Protein AF-A0A6V2VCB8-F1 (afdb_monomer_lite)

pLDDT: mean 70.63, std 21.21, range [26.09, 97.12]

Organism: Emiliania huxleyi (NCBI:txid2903)

Secondary structure (DSSP, 8-state):
--------S---S-----HHHHHHHHHHHHHTT---EEE---SSSHHHHHHHHHHHHT-SEEEE-TT--HHHHHHHHHGGGGS-GGG--EEEPPTTSSS-EEEEPPP---PPP------------S-PPPHHHHHHHHHHHHHHHHTSTTTT---TTB-SSSEE-TT-GGGTPPPEEEEEEE---SSHHHHHHHHHHHHHHHHHH-TTS-SEEEEE-GGGTT-HHHIIIIIHHHHHHHHHHTT-TTT---B--PPPGGGGGS-TTS------EEEEE-TT--PPPHHHHHHH-TT-S--HHHHHHHHHHH-HHHHHHHHHHHHHS---------

Sequence (334 aa):
MELTLATAGLLPAPLRASPVGRLATERWLAAESDASLSWCGEPRGGRQQYAFWRWLSEGSGTLALPAADQRALSDLLEMQELLPPSERGFAPLPDDAPVRGLRRTAASEEPPPAATAAAATAAASAIALPPEKLARSRTAAWVRRTLSPLGLRFCPYTASAEVSGSGLESFGVRPAPIAYAHSEAGSVASLLVDFWAAACGMAEGGEESVSSIVLSAPSWDDRWGEWHRTVFPLLEASVLAAGLGRTLGAVLRSPPAVVAQAPRSYPRLIEAGIVCFHPQYETPSDAWLARHRFGHMHSPSKLRRYLREHDAALAASTARAASRGGRGRWSSQE

Radius of gyration: 23.24 Å; chains: 1; bounding box: 66×73×55 Å

Structure (mmCIF, N/CA/C/O backbone):
data_AF-A0A6V2VCB8-F1
#
_entry.id   AF-A0A6V2VCB8-F1
#
loop_
_atom_site.group_PDB
_atom_site.id
_atom_site.type_symbol
_atom_site.label_atom_id
_atom_site.label_alt_id
_atom_site.label_comp_id
_atom_site.label_asym_id
_atom_site.label_entity_id
_atom_site.label_seq_id
_atom_site.pdbx_PDB_ins_code
_atom_site.Cartn_x
_atom_site.Cartn_y
_atom_site.Cartn_z
_atom_site.occupancy
_atom_site.B_iso_or_equiv
_atom_site.auth_seq_id
_atom_site.auth_comp_id
_atom_site.auth_asym_id
_atom_site.auth_atom_id
_atom_site.pdbx_PDB_model_num
ATOM 1 N N . MET A 1 1 ? 36.460 -40.572 -29.746 1.00 37.66 1 MET A N 1
ATOM 2 C CA . MET A 1 1 ? 36.437 -39.929 -28.418 1.00 37.66 1 MET A CA 1
ATOM 3 C C . MET A 1 1 ? 35.693 -38.616 -28.600 1.00 37.66 1 MET A C 1
ATOM 5 O O . MET A 1 1 ? 36.305 -37.602 -28.897 1.00 37.66 1 MET A O 1
ATOM 9 N N . GLU A 1 2 ? 34.363 -38.694 -28.607 1.00 30.81 2 GLU A N 1
ATOM 10 C CA . GLU A 1 2 ? 33.475 -37.543 -28.788 1.00 30.81 2 GLU A CA 1
ATOM 11 C C . GLU A 1 2 ? 33.231 -36.885 -27.428 1.00 30.81 2 GLU A C 1
ATOM 13 O O . GLU A 1 2 ? 32.895 -37.563 -26.458 1.00 30.81 2 GLU A O 1
ATOM 18 N N . LEU A 1 3 ? 33.445 -35.572 -27.354 1.00 30.84 3 LEU A N 1
ATOM 19 C CA . LEU A 1 3 ? 33.138 -34.746 -26.190 1.00 30.84 3 LEU A CA 1
ATOM 20 C C . LEU A 1 3 ? 31.786 -34.073 -26.432 1.00 30.84 3 LEU A C 1
ATOM 22 O O . LEU A 1 3 ? 31.694 -33.034 -27.081 1.00 30.84 3 LEU A O 1
ATOM 26 N N . THR A 1 4 ? 30.733 -34.695 -25.914 1.00 32.47 4 THR A N 1
ATOM 27 C CA . THR A 1 4 ? 29.383 -34.132 -25.865 1.00 32.47 4 THR A CA 1
ATOM 28 C C . THR A 1 4 ? 29.332 -33.074 -24.761 1.00 32.47 4 THR A C 1
ATOM 30 O O . THR A 1 4 ? 29.348 -33.396 -23.573 1.00 32.47 4 THR A O 1
ATOM 33 N N . LEU A 1 5 ? 29.291 -31.796 -25.143 1.00 33.97 5 LEU A N 1
ATOM 34 C CA . LEU A 1 5 ? 29.067 -30.664 -24.240 1.00 33.97 5 LEU A CA 1
ATOM 35 C C . LEU A 1 5 ? 27.580 -30.601 -23.858 1.00 33.97 5 LEU A C 1
ATOM 37 O O . LEU A 1 5 ? 26.769 -29.967 -24.527 1.00 33.97 5 LEU A O 1
ATOM 41 N N . ALA A 1 6 ? 27.222 -31.283 -22.772 1.00 36.66 6 ALA A N 1
ATOM 42 C CA . ALA A 1 6 ? 25.960 -31.082 -22.068 1.00 36.66 6 ALA A CA 1
ATOM 43 C C . ALA A 1 6 ? 26.125 -29.942 -21.046 1.00 36.66 6 ALA A C 1
ATOM 45 O O . ALA A 1 6 ? 26.414 -30.172 -19.874 1.00 36.66 6 ALA A O 1
ATOM 46 N N . THR A 1 7 ? 25.958 -28.697 -21.489 1.00 39.94 7 THR A N 1
ATOM 47 C CA . THR A 1 7 ? 25.879 -27.504 -20.626 1.00 39.94 7 THR A CA 1
ATOM 48 C C . THR A 1 7 ? 24.424 -27.078 -20.447 1.00 39.94 7 THR A C 1
ATOM 50 O O . THR A 1 7 ? 23.993 -26.023 -20.897 1.00 39.94 7 THR A O 1
ATOM 53 N N . ALA A 1 8 ? 23.648 -27.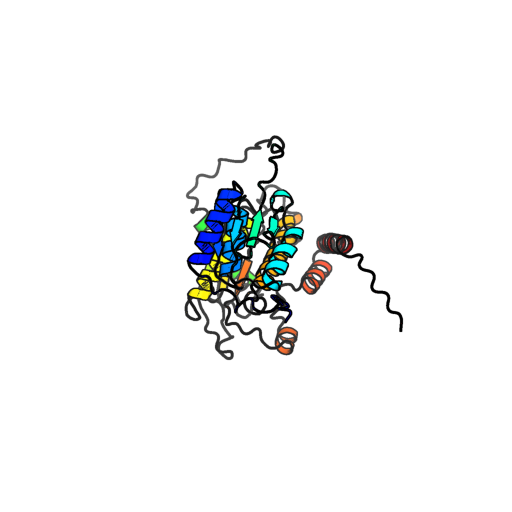914 -19.764 1.00 41.03 8 ALA A N 1
ATOM 54 C CA . ALA A 1 8 ? 22.339 -27.549 -19.238 1.00 41.03 8 ALA A CA 1
ATOM 55 C C . ALA A 1 8 ? 22.223 -28.147 -17.833 1.00 41.03 8 ALA A C 1
ATOM 57 O O . ALA A 1 8 ? 22.016 -29.348 -17.694 1.00 41.03 8 ALA A O 1
ATOM 58 N N . GLY A 1 9 ? 22.421 -27.339 -16.785 1.00 41.00 9 GLY A N 1
ATOM 59 C CA . GLY A 1 9 ? 22.171 -27.828 -15.421 1.00 41.00 9 GLY A CA 1
ATOM 60 C C . GLY A 1 9 ? 22.902 -27.171 -14.254 1.00 41.00 9 GLY A C 1
ATOM 61 O O . GLY A 1 9 ? 22.721 -27.629 -13.133 1.00 41.00 9 GLY A O 1
ATOM 62 N N . LEU A 1 10 ? 23.705 -26.123 -14.452 1.00 38.88 10 LEU A N 1
ATOM 63 C CA . LEU A 1 10 ? 24.388 -25.442 -13.343 1.00 38.88 10 LEU A CA 1
ATOM 64 C C . LEU A 1 10 ? 24.261 -23.924 -13.469 1.00 38.88 10 LEU A C 1
ATOM 66 O O . LEU A 1 10 ? 25.247 -23.220 -13.666 1.00 38.88 10 LEU A O 1
ATOM 70 N N . LEU A 1 11 ? 23.039 -23.405 -13.334 1.00 39.94 11 LEU A N 1
ATOM 71 C CA . LEU A 1 11 ? 22.913 -22.058 -12.788 1.00 39.94 11 LEU A CA 1
ATOM 72 C C . LEU A 1 11 ? 23.061 -22.192 -11.266 1.00 39.94 11 LEU A C 1
ATOM 74 O O . LEU A 1 11 ? 22.303 -22.950 -10.653 1.00 39.94 11 LEU A O 1
ATOM 78 N N . PRO A 1 12 ? 24.070 -21.547 -10.656 1.00 42.28 12 PRO A N 1
ATOM 79 C CA . PRO A 1 12 ? 24.277 -21.619 -9.221 1.00 42.28 12 PRO A CA 1
ATOM 80 C C . PRO A 1 12 ? 23.071 -21.003 -8.507 1.00 42.28 12 PRO A C 1
ATOM 82 O O . PRO A 1 12 ? 22.313 -20.232 -9.097 1.00 42.28 12 PRO A O 1
ATOM 85 N N . ALA A 1 13 ? 22.903 -21.377 -7.236 1.00 46.78 13 ALA A N 1
ATOM 86 C CA . ALA A 1 13 ? 21.942 -20.816 -6.287 1.00 46.78 13 ALA A CA 1
ATOM 87 C C . ALA A 1 13 ? 21.642 -19.327 -6.553 1.00 46.78 13 ALA A C 1
ATOM 89 O O . ALA A 1 13 ? 22.576 -18.607 -6.921 1.00 46.78 13 ALA A O 1
ATOM 90 N N . PRO A 1 14 ? 20.388 -18.860 -6.344 1.00 46.75 14 PRO A N 1
ATOM 91 C CA . PRO A 1 14 ? 19.961 -17.509 -6.701 1.00 46.75 14 PRO A CA 1
ATOM 92 C C . PRO A 1 14 ? 21.036 -16.525 -6.276 1.00 46.75 14 PRO A C 1
ATOM 94 O O . PRO A 1 14 ? 21.393 -16.487 -5.095 1.00 46.75 14 PRO A O 1
ATOM 97 N N . LEU A 1 15 ? 21.609 -15.835 -7.269 1.00 48.59 15 LEU A N 1
ATOM 98 C CA . LEU A 1 15 ? 22.663 -14.848 -7.096 1.00 48.59 15 LEU A CA 1
ATOM 99 C C . LEU A 1 15 ? 22.219 -13.923 -5.967 1.00 48.59 15 LEU A C 1
ATOM 101 O O . LEU A 1 15 ? 21.395 -13.033 -6.173 1.00 48.59 15 LEU A O 1
ATOM 105 N N . ARG A 1 16 ? 22.726 -14.159 -4.747 1.00 48.97 16 ARG A N 1
ATOM 106 C CA . ARG A 1 16 ? 22.584 -13.200 -3.651 1.00 48.97 16 ARG A CA 1
ATOM 107 C C . ARG A 1 16 ? 23.028 -11.879 -4.238 1.00 48.97 16 ARG A C 1
ATOM 109 O O . ARG A 1 16 ? 24.103 -11.874 -4.833 1.00 48.97 16 ARG A O 1
ATOM 116 N N . ALA A 1 17 ? 22.193 -10.845 -4.112 1.00 55.88 17 ALA A N 1
ATOM 117 C CA . ALA A 1 17 ? 22.380 -9.527 -4.708 1.00 55.88 17 ALA A CA 1
ATOM 118 C C . ALA A 1 17 ? 23.831 -9.063 -4.533 1.00 55.88 17 ALA A C 1
ATOM 120 O O . ALA A 1 17 ? 24.207 -8.484 -3.515 1.00 55.88 17 ALA A O 1
ATOM 121 N N . SER A 1 18 ? 24.678 -9.416 -5.493 1.00 63.69 18 SER A N 1
ATOM 122 C CA . SER A 1 18 ? 26.098 -9.158 -5.405 1.00 63.69 18 SER A CA 1
ATOM 123 C C . SER A 1 18 ? 26.300 -7.753 -5.955 1.00 63.69 18 SER A C 1
ATOM 125 O O . SER A 1 18 ? 25.571 -7.340 -6.864 1.00 63.69 18 SER A O 1
ATOM 127 N N . PRO A 1 19 ? 27.296 -7.004 -5.463 1.00 69.50 19 PRO A N 1
ATOM 128 C CA . PRO A 1 19 ? 27.678 -5.728 -6.068 1.00 69.50 19 PRO A CA 1
ATOM 129 C C . PRO A 1 19 ? 27.890 -5.835 -7.590 1.00 69.50 19 PRO A C 1
ATOM 131 O O . PRO A 1 19 ? 27.641 -4.885 -8.329 1.00 69.50 19 PRO A O 1
ATOM 134 N N . VAL A 1 20 ? 28.275 -7.026 -8.063 1.00 77.06 20 VAL A N 1
ATOM 135 C CA . VAL A 1 20 ? 28.441 -7.362 -9.482 1.00 77.06 20 VAL A CA 1
ATOM 136 C C . VAL A 1 20 ? 27.114 -7.310 -10.242 1.00 77.06 20 VAL A C 1
ATOM 138 O O . VAL A 1 20 ? 27.079 -6.769 -11.343 1.00 77.06 20 VAL A O 1
ATOM 141 N N . GLY A 1 21 ? 26.018 -7.808 -9.661 1.00 81.06 21 GLY A N 1
ATOM 142 C CA . GLY A 1 21 ? 24.699 -7.788 -10.300 1.00 81.06 21 GLY A CA 1
ATOM 143 C C . GLY A 1 21 ? 24.191 -6.369 -10.558 1.00 81.06 21 GLY A C 1
ATOM 144 O O . GLY A 1 21 ? 23.678 -6.085 -11.639 1.00 81.06 21 GLY A O 1
ATOM 145 N N . ARG A 1 22 ? 24.398 -5.449 -9.606 1.00 87.75 22 ARG A N 1
ATOM 146 C CA . ARG A 1 22 ? 24.003 -4.043 -9.774 1.00 87.75 22 ARG A CA 1
ATOM 147 C C . ARG A 1 22 ? 24.794 -3.356 -10.880 1.00 87.75 22 ARG A C 1
ATOM 149 O O . ARG A 1 22 ? 24.189 -2.807 -11.792 1.00 87.75 22 ARG A O 1
ATOM 156 N N . LEU A 1 23 ? 26.123 -3.460 -10.846 1.00 89.12 23 LEU A N 1
ATOM 157 C CA . LEU A 1 23 ? 26.979 -2.865 -11.874 1.00 89.12 23 LEU A CA 1
ATOM 158 C C . LEU A 1 23 ? 26.693 -3.446 -13.269 1.00 89.12 23 LEU A C 1
ATOM 160 O O . LEU A 1 23 ? 26.692 -2.715 -14.256 1.00 89.12 23 LEU A O 1
ATOM 164 N N . ALA A 1 24 ? 26.445 -4.756 -13.362 1.00 88.75 24 ALA A N 1
ATOM 165 C CA . ALA A 1 24 ? 26.056 -5.396 -14.615 1.00 88.75 24 ALA A CA 1
ATOM 166 C C . ALA A 1 24 ? 24.718 -4.848 -15.136 1.00 88.75 24 ALA A C 1
ATOM 168 O O . ALA A 1 24 ? 24.611 -4.548 -16.320 1.00 88.75 24 ALA A O 1
ATOM 169 N N . THR A 1 25 ? 23.736 -4.659 -14.251 1.00 88.25 25 THR A N 1
ATOM 170 C CA . THR A 1 25 ? 22.423 -4.088 -14.599 1.00 88.25 25 THR A CA 1
ATOM 171 C C . THR A 1 25 ? 22.542 -2.637 -15.059 1.00 88.25 25 THR A C 1
ATOM 173 O O . THR A 1 25 ? 21.961 -2.272 -16.071 1.00 88.25 25 THR A O 1
ATOM 176 N N . GLU A 1 26 ? 23.334 -1.816 -14.366 1.00 90.88 26 GLU A N 1
ATOM 177 C CA . GLU A 1 26 ? 23.584 -0.418 -14.749 1.00 90.88 26 GLU A CA 1
ATOM 178 C C . GLU A 1 26 ? 24.242 -0.324 -16.134 1.00 90.88 26 GLU A C 1
ATOM 180 O O . GLU A 1 26 ? 23.834 0.483 -16.965 1.00 90.88 26 GLU A O 1
ATOM 185 N N . ARG A 1 27 ? 25.220 -1.193 -16.423 1.00 91.00 27 ARG A N 1
ATOM 186 C CA . ARG A 1 27 ? 25.856 -1.275 -17.750 1.00 91.00 27 ARG A CA 1
ATOM 187 C C . ARG A 1 27 ? 24.893 -1.747 -18.835 1.00 91.00 27 ARG A C 1
ATOM 189 O O . ARG A 1 27 ? 24.930 -1.216 -19.939 1.00 91.00 27 ARG A O 1
ATOM 196 N N . TRP A 1 28 ? 24.059 -2.734 -18.518 1.00 91.62 28 TRP A N 1
ATOM 197 C CA . TRP A 1 28 ? 23.028 -3.239 -19.420 1.00 91.62 28 TRP A CA 1
ATOM 198 C C . TRP A 1 28 ? 22.008 -2.137 -19.760 1.00 91.62 28 TRP A C 1
ATOM 200 O O . TRP A 1 28 ? 21.753 -1.888 -20.933 1.00 91.62 28 TRP A O 1
ATOM 210 N N . LEU A 1 29 ? 21.530 -1.377 -18.767 1.00 89.50 29 LEU A N 1
ATOM 211 C CA . LEU A 1 29 ? 20.616 -0.244 -18.982 1.00 89.50 29 LEU A CA 1
ATOM 212 C C . LEU A 1 29 ? 21.245 0.909 -19.769 1.00 89.50 29 LEU A C 1
ATOM 214 O O . LEU A 1 29 ? 20.583 1.498 -20.623 1.00 89.50 29 LEU A O 1
ATOM 218 N N . ALA A 1 30 ? 22.522 1.210 -19.520 1.00 89.06 30 ALA A N 1
ATOM 219 C CA . ALA A 1 30 ? 23.244 2.243 -20.259 1.00 89.06 30 ALA A CA 1
ATOM 220 C C . ALA A 1 30 ? 23.336 1.928 -21.763 1.00 89.06 30 ALA A C 1
ATOM 222 O O . ALA A 1 30 ? 23.302 2.846 -22.579 1.00 89.06 30 ALA A O 1
ATOM 223 N N . ALA A 1 31 ? 23.419 0.646 -22.138 1.00 88.88 31 ALA A N 1
ATOM 224 C CA . ALA A 1 31 ? 23.384 0.221 -23.538 1.00 88.88 31 ALA A CA 1
ATOM 225 C C . ALA A 1 31 ? 21.989 0.391 -24.171 1.00 88.88 31 ALA A C 1
ATOM 227 O O . ALA A 1 31 ? 21.877 0.700 -25.354 1.00 88.88 31 ALA A O 1
ATOM 228 N N . GLU A 1 32 ? 20.935 0.253 -23.369 1.00 84.31 32 GLU A N 1
ATOM 229 C CA . GLU A 1 32 ? 19.530 0.346 -23.778 1.00 84.31 32 GLU A CA 1
ATOM 230 C C . GLU A 1 32 ? 18.981 1.788 -23.820 1.00 84.31 32 GLU A C 1
ATOM 232 O O . GLU A 1 32 ? 17.804 1.991 -24.109 1.00 84.31 32 GLU A O 1
ATOM 237 N N . SER A 1 33 ? 19.812 2.802 -23.541 1.00 78.81 33 SER A N 1
ATOM 238 C CA . SER A 1 33 ? 19.402 4.218 -23.442 1.00 78.81 33 SER A CA 1
ATOM 239 C C . SER A 1 33 ? 18.316 4.496 -22.388 1.00 78.81 33 SER A C 1
ATOM 241 O O . SER A 1 33 ? 17.538 5.439 -22.524 1.00 78.81 33 SER A O 1
ATOM 243 N N . ASP A 1 34 ? 18.268 3.696 -21.322 1.00 75.12 34 ASP A N 1
ATOM 244 C CA . ASP A 1 34 ? 17.324 3.863 -20.213 1.00 75.12 34 ASP A CA 1
ATOM 245 C C . ASP A 1 34 ? 18.020 4.532 -19.021 1.00 75.12 34 ASP A C 1
ATOM 247 O O . ASP A 1 34 ? 19.093 4.105 -18.589 1.00 75.12 34 ASP A O 1
ATOM 251 N N . ALA A 1 35 ? 17.446 5.628 -18.524 1.00 71.00 35 ALA A N 1
ATOM 252 C CA . ALA A 1 35 ? 18.170 6.588 -17.689 1.00 71.00 35 ALA A CA 1
ATOM 253 C C . ALA A 1 35 ? 17.974 6.400 -16.175 1.00 71.00 35 ALA A C 1
ATOM 255 O O . ALA A 1 35 ? 18.773 6.929 -15.400 1.00 71.00 35 ALA A O 1
ATOM 256 N N . SER A 1 36 ? 16.947 5.669 -15.725 1.00 91.31 36 SER A N 1
ATOM 257 C CA . SER A 1 36 ? 16.646 5.517 -14.293 1.00 91.31 36 SER A CA 1
ATOM 258 C C . SER A 1 36 ? 16.559 4.053 -13.856 1.00 91.31 36 SER A C 1
ATOM 260 O O . SER A 1 36 ? 15.804 3.247 -14.400 1.00 91.31 36 SER A O 1
ATOM 262 N N . LEU A 1 37 ? 17.331 3.722 -12.816 1.00 93.94 37 LEU A N 1
ATOM 263 C CA . LEU A 1 37 ? 17.329 2.423 -12.147 1.00 93.94 37 LEU A CA 1
ATOM 264 C C . LEU A 1 37 ? 16.944 2.590 -10.674 1.00 93.94 37 LEU A C 1
ATOM 266 O O . LEU A 1 37 ? 17.690 3.178 -9.890 1.00 93.94 37 LEU A O 1
ATOM 270 N N . SER A 1 38 ? 15.830 1.977 -10.290 1.00 95.12 38 SER A N 1
ATOM 271 C CA . SER A 1 38 ? 15.444 1.738 -8.900 1.00 95.12 38 SER A CA 1
ATOM 272 C C . SER A 1 38 ? 15.783 0.300 -8.519 1.00 95.12 38 SER A C 1
ATOM 274 O O . SER A 1 38 ? 15.558 -0.628 -9.290 1.00 95.12 38 SER A O 1
ATOM 276 N N . TRP A 1 39 ? 16.341 0.088 -7.327 1.00 94.62 39 TRP A N 1
ATOM 277 C CA . TRP A 1 39 ? 16.818 -1.226 -6.888 1.00 94.62 39 TRP A CA 1
ATOM 278 C C . TRP A 1 39 ? 16.161 -1.641 -5.574 1.00 94.62 39 TRP A C 1
ATOM 280 O O . TRP A 1 39 ? 16.246 -0.911 -4.586 1.00 94.62 39 TRP A O 1
ATOM 290 N N . CYS A 1 40 ? 15.577 -2.839 -5.525 1.00 95.19 40 CYS A N 1
ATOM 291 C CA . CYS A 1 40 ? 15.048 -3.421 -4.296 1.00 95.19 40 CYS A CA 1
ATOM 292 C C . CYS A 1 40 ? 15.560 -4.853 -4.104 1.00 95.19 40 CYS A C 1
ATOM 294 O O . CYS A 1 40 ? 15.219 -5.764 -4.852 1.00 95.19 40 CYS A O 1
ATOM 296 N N . GLY A 1 41 ? 16.381 -5.056 -3.072 1.00 92.62 41 GLY A N 1
ATOM 297 C CA . GLY A 1 41 ? 16.954 -6.365 -2.745 1.00 92.62 41 GLY A CA 1
ATOM 298 C C . GLY A 1 41 ? 16.016 -7.309 -1.989 1.00 92.62 41 GLY A C 1
ATOM 299 O O . GLY A 1 41 ? 16.438 -8.410 -1.652 1.00 92.62 41 GLY A O 1
A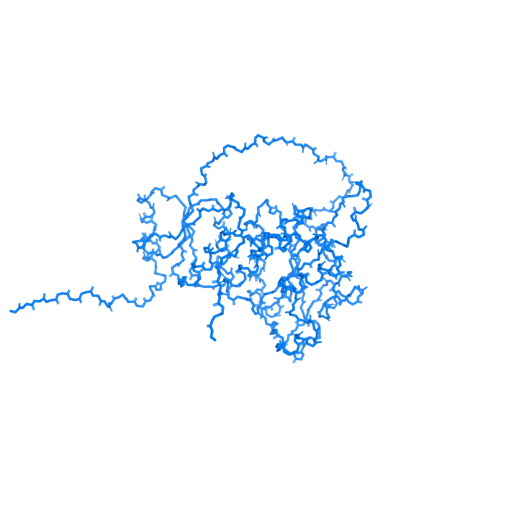TOM 300 N N . GLU A 1 42 ? 14.783 -6.893 -1.696 1.00 90.44 42 GLU A N 1
ATOM 301 C CA . GLU A 1 42 ? 13.843 -7.674 -0.892 1.00 90.44 42 GLU A CA 1
ATOM 302 C C . GLU A 1 42 ? 13.075 -8.678 -1.766 1.00 90.44 42 GLU A C 1
ATOM 304 O O . GLU A 1 42 ? 12.502 -8.289 -2.791 1.00 90.44 42 GLU A O 1
ATOM 309 N N . PRO A 1 43 ? 13.023 -9.968 -1.380 1.00 86.44 43 PRO A N 1
ATOM 310 C CA . PRO A 1 43 ? 12.344 -10.991 -2.171 1.00 86.44 43 PRO A CA 1
ATOM 311 C C . PRO A 1 43 ? 10.825 -10.808 -2.185 1.00 86.44 43 PRO A C 1
ATOM 313 O O . PRO A 1 43 ? 10.173 -11.083 -3.193 1.00 86.44 43 PRO A O 1
ATOM 316 N N . ARG A 1 44 ? 10.268 -10.349 -1.059 1.00 90.81 44 ARG A N 1
ATOM 317 C CA . ARG A 1 44 ? 8.842 -10.098 -0.834 1.00 90.81 44 ARG A CA 1
ATOM 318 C C . A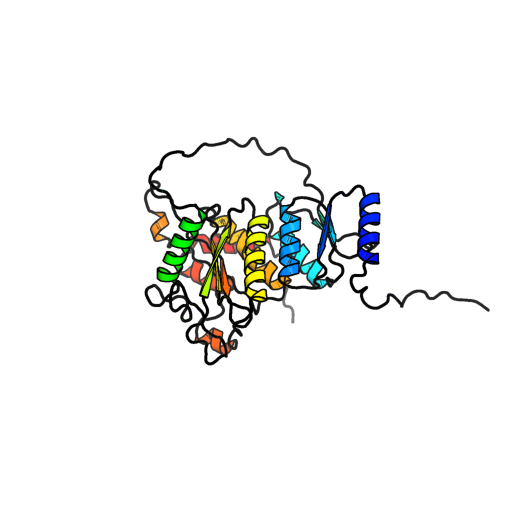RG A 1 44 ? 8.670 -9.244 0.426 1.00 90.81 44 ARG A C 1
ATOM 320 O O . ARG A 1 44 ? 9.530 -9.276 1.301 1.00 90.81 44 ARG A O 1
ATOM 327 N N . GLY A 1 45 ? 7.562 -8.516 0.547 1.00 90.44 45 GLY A N 1
ATOM 328 C CA . GLY A 1 45 ? 7.197 -7.798 1.775 1.00 90.44 45 GLY A CA 1
ATOM 329 C C . GLY A 1 45 ? 6.914 -6.316 1.563 1.00 90.44 45 GLY A C 1
ATOM 330 O O . GLY A 1 45 ? 6.868 -5.826 0.434 1.00 90.44 45 GLY A O 1
ATOM 331 N N . GLY A 1 46 ? 6.726 -5.587 2.666 1.00 90.81 46 GLY A N 1
ATOM 332 C CA . GLY A 1 46 ? 6.329 -4.177 2.616 1.00 90.81 46 GLY A CA 1
ATOM 333 C C . GLY A 1 46 ? 7.354 -3.274 1.931 1.00 90.81 46 GLY A C 1
ATOM 334 O O . GLY A 1 46 ? 6.981 -2.424 1.130 1.00 90.81 46 GLY A O 1
ATOM 335 N N . ARG A 1 47 ? 8.652 -3.516 2.146 1.00 93.44 47 ARG A N 1
ATOM 336 C CA . ARG A 1 47 ? 9.733 -2.757 1.494 1.00 93.44 47 ARG A CA 1
ATOM 337 C C . ARG A 1 47 ? 9.786 -2.969 -0.023 1.00 93.44 47 ARG A C 1
ATOM 339 O O . ARG A 1 47 ? 10.075 -2.023 -0.753 1.00 93.44 47 ARG A O 1
ATOM 346 N N . GLN A 1 48 ? 9.463 -4.174 -0.502 1.00 95.25 48 GLN A N 1
ATOM 347 C CA . GLN A 1 48 ? 9.330 -4.440 -1.937 1.00 95.25 48 GLN A CA 1
ATOM 348 C C . GLN A 1 48 ? 8.152 -3.664 -2.528 1.00 95.25 48 GLN A C 1
ATOM 350 O O . GLN A 1 48 ? 8.309 -3.016 -3.560 1.00 95.25 48 GLN A O 1
ATOM 355 N N . GLN A 1 49 ? 6.995 -3.686 -1.861 1.00 95.94 49 GLN A N 1
ATOM 356 C CA . GLN A 1 49 ? 5.833 -2.924 -2.313 1.00 95.94 49 GLN A CA 1
ATOM 357 C C . GLN A 1 49 ? 6.104 -1.418 -2.300 1.00 95.94 49 GLN A C 1
ATOM 359 O O . GLN A 1 49 ? 5.818 -0.748 -3.285 1.00 95.94 49 GLN A O 1
ATOM 364 N N . TYR A 1 50 ? 6.726 -0.890 -1.244 1.00 96.19 50 TYR A N 1
ATOM 365 C CA . TYR A 1 50 ? 7.137 0.513 -1.184 1.00 96.19 50 TYR A CA 1
ATOM 366 C C . TYR A 1 50 ? 8.017 0.902 -2.382 1.00 96.19 50 TYR A C 1
ATOM 368 O O . TYR A 1 50 ? 7.741 1.895 -3.053 1.00 96.19 50 TYR A O 1
ATOM 376 N N . ALA A 1 51 ? 9.044 0.099 -2.687 1.00 96.38 51 ALA A N 1
ATOM 377 C CA . ALA A 1 51 ? 9.927 0.347 -3.824 1.00 96.38 51 ALA A CA 1
ATOM 378 C C . ALA A 1 51 ? 9.182 0.292 -5.168 1.00 96.38 51 ALA A C 1
ATOM 380 O O . ALA A 1 51 ? 9.412 1.145 -6.023 1.00 96.38 51 ALA A O 1
ATOM 381 N N . PHE A 1 52 ? 8.268 -0.670 -5.334 1.00 97.12 52 PHE A N 1
ATOM 382 C CA . PHE A 1 52 ? 7.427 -0.790 -6.524 1.00 97.12 52 PHE A CA 1
ATOM 383 C C . PHE A 1 52 ? 6.534 0.438 -6.728 1.00 97.12 52 PHE A C 1
ATOM 385 O O . PHE A 1 52 ? 6.575 1.051 -7.793 1.00 97.12 52 PHE A O 1
ATOM 392 N N . TRP A 1 53 ? 5.779 0.844 -5.706 1.00 96.81 53 TRP A N 1
ATOM 393 C CA . TRP A 1 53 ? 4.878 1.994 -5.801 1.00 96.81 53 TRP A CA 1
ATOM 394 C C . TRP A 1 53 ? 5.626 3.305 -6.003 1.00 96.81 53 TRP A C 1
ATOM 396 O O . TRP A 1 53 ? 5.172 4.158 -6.764 1.00 96.81 53 TRP A O 1
ATOM 406 N N . ARG A 1 54 ? 6.800 3.448 -5.381 1.00 96.31 54 ARG A N 1
ATOM 407 C CA . ARG A 1 54 ? 7.651 4.623 -5.565 1.00 96.31 54 ARG A CA 1
ATOM 408 C C . ARG A 1 54 ? 8.145 4.719 -7.001 1.00 96.31 54 ARG A C 1
ATOM 410 O O . ARG A 1 54 ? 7.933 5.748 -7.636 1.00 96.31 54 ARG A O 1
ATOM 417 N N . TRP A 1 55 ? 8.710 3.634 -7.523 1.00 95.88 55 TRP A N 1
ATOM 418 C CA . TRP A 1 55 ? 9.138 3.557 -8.918 1.00 95.88 55 TRP A CA 1
ATOM 419 C C . TRP A 1 55 ? 7.983 3.846 -9.887 1.00 95.88 55 TRP A C 1
ATOM 421 O O . TRP A 1 55 ? 8.145 4.591 -10.852 1.00 95.88 55 TRP A O 1
ATOM 431 N N . LEU A 1 56 ? 6.785 3.331 -9.601 1.00 94.81 56 LEU A N 1
ATOM 432 C CA . LEU A 1 56 ? 5.608 3.618 -10.413 1.00 94.81 56 LEU A CA 1
ATOM 433 C C . LEU A 1 56 ? 5.192 5.098 -10.327 1.00 94.81 56 LEU A C 1
ATOM 435 O O . LEU A 1 56 ? 4.814 5.692 -11.332 1.00 94.81 56 LEU A O 1
ATOM 439 N N . SER A 1 57 ? 5.287 5.730 -9.159 1.00 93.75 57 SER A N 1
ATOM 440 C CA . SER A 1 57 ? 4.957 7.154 -9.010 1.00 93.75 57 SER A CA 1
ATOM 441 C C . SER A 1 57 ? 5.937 8.088 -9.735 1.00 93.75 57 SER A C 1
ATOM 443 O O . SER A 1 57 ? 5.548 9.180 -10.139 1.00 93.75 57 SER A O 1
ATOM 445 N N . GLU A 1 58 ? 7.179 7.645 -9.951 1.00 92.31 58 GLU A N 1
ATOM 446 C CA . GLU A 1 58 ? 8.243 8.402 -10.630 1.00 92.31 58 GLU A CA 1
ATOM 447 C C . GLU A 1 58 ? 8.106 8.377 -12.172 1.00 92.31 58 GLU A C 1
ATOM 449 O O . GLU A 1 58 ? 8.746 9.163 -12.865 1.00 92.31 58 GLU A O 1
ATOM 454 N N . GLY A 1 59 ? 7.222 7.535 -12.723 1.00 85.19 59 GLY A N 1
ATOM 455 C CA . GLY A 1 59 ? 6.728 7.643 -14.104 1.00 85.19 59 GLY A CA 1
ATOM 456 C C . GLY A 1 59 ? 7.428 6.770 -15.151 1.00 85.19 59 GLY A C 1
ATOM 457 O O . GLY A 1 59 ? 6.744 6.174 -15.982 1.00 85.19 59 GLY A O 1
ATOM 458 N N . SER A 1 60 ? 8.753 6.634 -15.117 1.00 88.62 60 SER A N 1
ATOM 459 C CA . SER A 1 60 ? 9.504 5.840 -16.107 1.00 88.62 60 SER A CA 1
ATOM 460 C C . SER A 1 60 ? 10.790 5.244 -15.544 1.00 88.62 60 SER A C 1
ATOM 462 O O . SER A 1 60 ? 11.369 5.778 -14.596 1.00 88.62 60 SER A O 1
ATOM 464 N N . GLY A 1 61 ? 11.264 4.172 -16.181 1.00 93.88 61 GLY A N 1
ATOM 465 C CA . GLY A 1 61 ? 12.558 3.556 -15.896 1.00 93.88 61 GLY A CA 1
ATOM 466 C C . GLY A 1 61 ? 12.458 2.080 -15.561 1.00 93.88 61 GLY A C 1
ATOM 467 O O . GLY A 1 61 ? 11.453 1.416 -15.830 1.00 93.88 61 GLY A O 1
ATOM 468 N N . THR A 1 62 ? 13.491 1.580 -14.892 1.00 96.06 62 THR A N 1
ATOM 469 C CA . THR A 1 62 ? 13.629 0.169 -14.537 1.00 96.06 62 THR A CA 1
ATOM 470 C C . THR A 1 62 ? 13.649 -0.038 -13.021 1.00 96.06 62 THR A C 1
ATOM 472 O O . THR A 1 62 ? 14.378 0.635 -12.296 1.00 96.06 62 THR A O 1
ATOM 475 N N . LEU A 1 63 ? 12.872 -1.009 -12.538 1.00 96.44 63 LEU A N 1
ATOM 476 C CA . LEU A 1 63 ? 12.895 -1.518 -11.170 1.00 96.44 63 LEU A CA 1
ATOM 477 C C . LEU A 1 63 ? 13.555 -2.897 -11.140 1.00 96.44 63 LEU A C 1
ATOM 479 O O . LEU A 1 63 ? 12.947 -3.891 -11.534 1.00 96.44 63 LEU A O 1
ATOM 483 N N . ALA A 1 64 ? 14.776 -2.973 -10.622 1.00 96.19 64 ALA A N 1
ATOM 484 C CA . ALA A 1 64 ? 15.481 -4.227 -10.392 1.00 96.19 64 ALA A CA 1
ATOM 485 C C . ALA A 1 64 ? 15.026 -4.900 -9.087 1.00 96.19 64 ALA A C 1
ATOM 487 O O . ALA A 1 64 ? 15.053 -4.298 -8.009 1.00 96.19 64 ALA A O 1
ATOM 488 N N . LEU A 1 65 ? 14.669 -6.180 -9.197 1.00 95.38 65 LEU A N 1
ATOM 489 C CA . LEU A 1 65 ? 14.153 -7.050 -8.140 1.00 95.38 65 LEU A CA 1
ATOM 490 C C . LEU A 1 65 ? 14.959 -8.365 -8.087 1.00 95.38 65 LEU A C 1
ATOM 492 O O . LEU A 1 65 ? 14.403 -9.444 -8.302 1.00 95.38 65 LEU A O 1
ATOM 496 N N . PRO A 1 66 ? 16.277 -8.322 -7.811 1.00 93.31 66 PRO A N 1
ATOM 497 C CA . PRO A 1 66 ? 17.161 -9.493 -7.880 1.00 93.31 66 PRO A CA 1
ATOM 498 C C . PRO A 1 66 ? 16.737 -10.661 -6.980 1.00 93.31 66 PRO A C 1
ATOM 500 O O . PRO A 1 66 ? 17.069 -11.806 -7.270 1.00 93.31 66 PRO A O 1
ATOM 503 N N . ALA A 1 67 ? 16.029 -10.381 -5.885 1.00 92.00 67 ALA A N 1
ATOM 504 C CA . ALA A 1 67 ? 15.584 -11.392 -4.934 1.00 92.00 67 ALA A CA 1
ATOM 505 C C . ALA A 1 67 ? 14.140 -11.866 -5.175 1.00 92.00 67 ALA A C 1
ATOM 507 O O . ALA A 1 67 ? 13.706 -12.810 -4.518 1.00 92.00 67 ALA A O 1
ATOM 508 N N . ALA A 1 68 ? 13.384 -11.229 -6.078 1.00 91.62 68 ALA A N 1
ATOM 509 C CA . ALA A 1 68 ? 11.990 -11.588 -6.307 1.00 91.62 68 ALA A CA 1
ATOM 510 C C . ALA A 1 68 ? 11.868 -12.945 -7.012 1.00 91.62 68 ALA A C 1
ATOM 512 O O . ALA A 1 68 ? 12.474 -13.205 -8.060 1.00 91.62 68 ALA A O 1
ATOM 513 N N . ASP A 1 69 ? 11.034 -13.816 -6.448 1.00 91.75 69 ASP A N 1
ATOM 514 C CA . ASP A 1 69 ? 10.645 -15.049 -7.118 1.00 91.75 69 ASP A CA 1
ATOM 515 C C . ASP A 1 69 ? 9.645 -14.773 -8.264 1.00 91.75 69 ASP A C 1
ATOM 517 O O . ASP A 1 69 ? 9.185 -13.648 -8.478 1.00 91.75 69 ASP A O 1
ATOM 521 N N . GLN A 1 70 ? 9.334 -15.807 -9.053 1.00 92.38 70 GLN A N 1
ATOM 522 C CA . GLN A 1 70 ? 8.431 -15.665 -10.203 1.00 92.38 70 GLN A CA 1
ATOM 523 C C . GLN A 1 70 ? 7.017 -15.262 -9.772 1.00 92.38 70 GLN A C 1
ATOM 525 O O . GLN A 1 70 ? 6.313 -14.566 -10.504 1.00 92.38 70 GLN A O 1
ATOM 530 N N . ARG A 1 71 ? 6.597 -15.709 -8.586 1.00 92.38 71 ARG A N 1
ATOM 531 C CA . ARG A 1 71 ? 5.267 -15.440 -8.059 1.00 92.38 71 ARG A CA 1
ATOM 532 C C . ARG A 1 71 ? 5.146 -13.982 -7.642 1.00 92.38 71 ARG A C 1
ATOM 534 O O . ARG A 1 71 ? 4.189 -13.346 -8.043 1.00 92.38 71 ARG A O 1
ATOM 541 N N . ALA A 1 72 ? 6.125 -13.440 -6.922 1.00 91.06 72 ALA A N 1
ATOM 542 C CA . ALA A 1 72 ? 6.167 -12.032 -6.551 1.00 91.06 72 ALA A CA 1
ATOM 543 C C 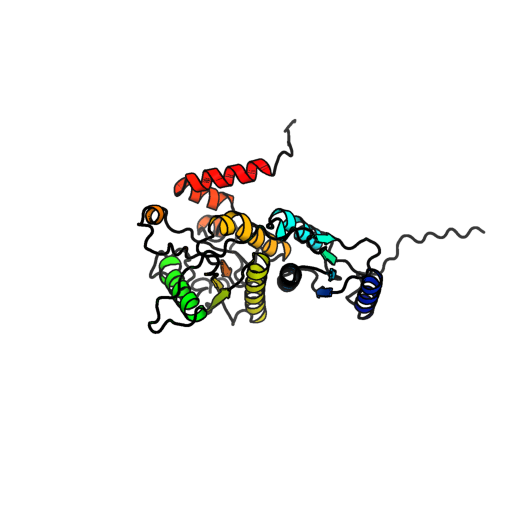. ALA A 1 72 ? 6.112 -11.133 -7.795 1.00 91.06 72 ALA A C 1
ATOM 545 O O . ALA A 1 72 ? 5.326 -10.193 -7.829 1.00 91.06 72 ALA A O 1
ATOM 546 N N . LEU A 1 73 ? 6.876 -11.453 -8.846 1.00 93.94 73 LEU A N 1
ATOM 547 C CA . LEU A 1 73 ? 6.829 -10.696 -10.101 1.00 93.94 73 LEU A CA 1
ATOM 548 C C . LEU A 1 73 ? 5.456 -10.788 -10.788 1.00 93.94 73 LEU A C 1
ATOM 550 O O . LEU A 1 73 ? 4.944 -9.780 -11.266 1.00 93.94 73 LEU A O 1
ATOM 554 N N . SER A 1 74 ? 4.852 -11.979 -10.803 1.00 94.50 74 SER A N 1
ATOM 555 C CA . SER A 1 74 ? 3.511 -12.188 -11.367 1.00 94.50 74 SER A CA 1
ATOM 556 C C . SER A 1 74 ? 2.449 -11.411 -10.584 1.00 94.50 74 SER A C 1
ATOM 558 O O . SER A 1 74 ? 1.662 -10.695 -11.194 1.00 94.50 74 SER A O 1
ATOM 560 N N . ASP A 1 75 ? 2.493 -11.455 -9.247 1.00 92.12 75 ASP A N 1
ATOM 561 C CA . ASP A 1 75 ? 1.595 -10.705 -8.362 1.00 92.12 75 ASP A CA 1
ATOM 562 C C . ASP A 1 75 ? 1.691 -9.181 -8.649 1.00 92.12 75 ASP A C 1
ATOM 564 O O . ASP A 1 75 ? 0.675 -8.487 -8.680 1.00 92.12 75 ASP A O 1
ATOM 568 N N . LEU A 1 76 ? 2.897 -8.643 -8.911 1.00 93.69 76 LEU A N 1
ATOM 569 C CA . LEU A 1 76 ? 3.086 -7.232 -9.299 1.00 93.69 76 LEU A CA 1
ATOM 570 C C . LEU A 1 76 ? 2.499 -6.907 -10.681 1.00 93.69 76 LEU A C 1
ATOM 572 O O . LEU A 1 76 ? 1.901 -5.845 -10.859 1.00 93.69 76 LEU A O 1
ATOM 576 N N . LEU A 1 77 ? 2.663 -7.804 -11.654 1.00 95.12 77 LEU A N 1
ATOM 577 C CA . LEU A 1 77 ? 2.133 -7.635 -13.011 1.00 95.12 77 LEU A CA 1
ATOM 578 C C . LEU A 1 77 ? 0.602 -7.684 -13.037 1.00 95.12 77 LEU A C 1
ATOM 580 O O . LEU A 1 77 ? -0.023 -6.876 -13.721 1.00 95.12 77 LEU A O 1
ATOM 584 N N . GLU A 1 78 ? -0.013 -8.569 -12.253 1.00 93.94 78 GLU A N 1
ATOM 585 C CA . GLU A 1 78 ? -1.472 -8.671 -12.147 1.00 93.94 78 GLU A CA 1
ATOM 586 C C . GLU A 1 78 ? -2.114 -7.381 -11.609 1.00 93.94 78 GLU A C 1
ATOM 588 O O . GLU A 1 78 ? -3.217 -7.015 -12.027 1.00 93.94 78 GLU A O 1
ATOM 593 N N . MET A 1 79 ? -1.414 -6.630 -10.747 1.00 93.06 79 MET A N 1
ATOM 594 C CA . MET A 1 79 ? -1.905 -5.336 -10.256 1.00 93.06 79 MET A CA 1
ATOM 595 C C . MET A 1 79 ? -2.077 -4.293 -11.365 1.00 93.06 79 MET A C 1
ATOM 597 O O . MET A 1 79 ? -2.875 -3.369 -11.196 1.00 93.06 79 MET A O 1
ATOM 601 N N . GLN A 1 80 ? -1.407 -4.441 -12.515 1.00 94.31 80 GLN A N 1
ATOM 602 C CA . GLN A 1 80 ? -1.565 -3.517 -13.639 1.00 94.31 80 GLN A CA 1
ATOM 603 C C . GLN A 1 80 ? -3.019 -3.413 -14.119 1.00 94.31 80 GLN A C 1
ATOM 605 O O . GLN A 1 80 ? -3.475 -2.334 -14.501 1.00 94.31 80 GLN A O 1
ATOM 610 N N . GLU A 1 81 ? -3.778 -4.506 -14.057 1.00 91.81 81 GLU A N 1
ATOM 611 C CA . GLU A 1 81 ? -5.172 -4.529 -14.512 1.00 91.81 81 GLU A CA 1
ATOM 612 C C . GLU A 1 81 ? -6.104 -3.679 -13.643 1.00 91.81 81 GLU A C 1
ATOM 614 O O . GLU A 1 81 ? -7.152 -3.215 -14.106 1.00 91.81 81 GLU A O 1
ATOM 619 N N . LEU A 1 82 ? -5.699 -3.433 -12.398 1.00 88.94 82 LEU A N 1
ATOM 620 C CA . LEU A 1 82 ? -6.426 -2.612 -11.439 1.00 88.94 82 LEU A CA 1
ATOM 621 C C . LEU A 1 82 ? -6.021 -1.134 -11.511 1.00 88.94 82 LEU A C 1
ATOM 623 O O . LEU A 1 82 ? -6.756 -0.286 -11.008 1.00 88.94 82 LEU A O 1
ATOM 627 N N . LEU A 1 83 ? -4.890 -0.807 -12.145 1.00 91.50 83 LEU A N 1
ATOM 628 C CA . LEU A 1 83 ? -4.399 0.566 -12.239 1.00 91.50 83 LEU A CA 1
ATOM 629 C C . LEU A 1 83 ? -5.209 1.419 -13.226 1.00 91.50 83 LEU A C 1
ATOM 631 O O . LEU A 1 83 ? -5.723 0.900 -14.233 1.00 91.50 83 LEU A O 1
ATOM 635 N N . PRO A 1 84 ? -5.288 2.745 -12.992 1.00 89.62 84 PRO A N 1
ATOM 636 C CA . PRO A 1 84 ? -5.727 3.696 -14.007 1.00 89.62 84 PRO A CA 1
ATOM 637 C C . PRO A 1 84 ? -4.905 3.534 -15.295 1.00 89.62 84 PRO A C 1
ATOM 639 O O . PRO A 1 84 ? -3.705 3.287 -15.197 1.00 89.62 84 PRO A O 1
ATOM 642 N N . PRO A 1 85 ? -5.488 3.703 -16.499 1.00 89.25 85 PRO A N 1
ATOM 643 C CA . PRO A 1 85 ? -4.762 3.536 -17.763 1.00 89.25 85 PRO A CA 1
ATOM 644 C C . PRO A 1 85 ? -3.446 4.323 -17.856 1.00 89.25 85 PRO A C 1
ATOM 646 O O . PRO A 1 85 ? -2.468 3.797 -18.373 1.00 89.25 85 PRO A O 1
ATOM 649 N N . SER A 1 86 ? -3.398 5.534 -17.291 1.00 87.06 86 SER A N 1
ATOM 650 C CA . SER A 1 86 ? -2.202 6.391 -17.232 1.00 87.06 86 SER A CA 1
ATOM 651 C C . SER A 1 86 ? -1.061 5.825 -16.378 1.00 87.06 86 SER A C 1
ATOM 653 O O . SER A 1 86 ? 0.092 6.218 -16.535 1.00 87.06 86 SER A O 1
ATOM 655 N N . GLU A 1 87 ? -1.372 4.919 -15.452 1.00 88.94 87 GLU A N 1
ATOM 656 C CA . GLU A 1 87 ? -0.413 4.273 -14.552 1.00 88.94 87 GLU A CA 1
ATOM 657 C C . GLU A 1 87 ? -0.062 2.843 -15.001 1.00 88.94 87 GLU A C 1
ATOM 659 O O . GLU A 1 87 ? 0.756 2.182 -14.367 1.00 88.94 87 GLU A O 1
ATOM 664 N N . ARG A 1 88 ? -0.642 2.355 -16.107 1.00 90.81 88 ARG A N 1
ATOM 665 C CA . ARG A 1 88 ? -0.279 1.064 -16.717 1.00 90.81 88 ARG A CA 1
ATOM 666 C C . ARG A 1 88 ? 0.994 1.195 -17.560 1.00 90.81 88 ARG A C 1
ATOM 668 O O . ARG A 1 88 ? 1.522 2.289 -17.754 1.00 90.81 88 ARG A O 1
ATOM 675 N N . GLY A 1 89 ? 1.458 0.072 -18.106 1.00 90.88 89 GLY A N 1
ATOM 676 C CA . GLY A 1 89 ? 2.504 0.054 -19.130 1.00 90.88 89 GLY A CA 1
ATOM 677 C C . GLY A 1 89 ? 3.874 -0.356 -18.606 1.00 90.88 89 GLY A C 1
ATOM 678 O O . GLY A 1 89 ? 4.892 0.150 -19.082 1.00 90.88 89 GLY A O 1
ATOM 679 N N . PHE A 1 90 ? 3.906 -1.266 -17.633 1.00 94.31 90 PHE A N 1
ATOM 680 C CA . PHE A 1 90 ? 5.133 -1.937 -17.241 1.00 94.31 90 PHE A CA 1
ATOM 681 C C . PHE A 1 90 ? 5.130 -3.413 -17.630 1.00 94.31 90 PHE A C 1
ATOM 683 O O . PHE A 1 90 ? 4.099 -4.079 -17.669 1.00 94.31 90 PHE A O 1
ATOM 690 N N . ALA A 1 91 ? 6.319 -3.917 -17.934 1.00 95.81 91 ALA A N 1
ATOM 691 C CA . ALA A 1 91 ? 6.563 -5.273 -18.395 1.00 95.81 91 ALA A CA 1
ATOM 692 C C . ALA A 1 91 ? 7.745 -5.877 -17.626 1.00 95.81 91 ALA A C 1
ATOM 694 O O . ALA A 1 91 ? 8.576 -5.125 -17.106 1.00 95.81 91 ALA A O 1
ATOM 695 N N . PRO A 1 92 ? 7.849 -7.214 -17.538 1.00 96.69 92 PRO A N 1
ATOM 696 C CA . PRO A 1 92 ? 9.063 -7.842 -17.037 1.00 96.69 92 PRO A CA 1
ATOM 697 C C . PRO A 1 92 ? 10.276 -7.429 -17.881 1.00 96.69 92 PRO A C 1
ATOM 699 O O . PRO A 1 92 ? 10.159 -7.185 -19.083 1.00 96.69 92 PRO A O 1
ATOM 702 N N . LEU A 1 93 ? 11.443 -7.356 -17.240 1.00 95.06 93 LEU A N 1
ATOM 703 C CA . LEU A 1 93 ? 12.714 -7.276 -17.960 1.00 95.06 93 LEU A CA 1
ATOM 704 C C . LEU A 1 93 ? 12.901 -8.512 -18.861 1.00 95.06 93 LEU A C 1
ATOM 706 O O . LEU A 1 93 ? 12.385 -9.580 -18.522 1.00 95.06 93 LEU A O 1
ATOM 710 N N . PRO A 1 94 ? 13.612 -8.378 -19.995 1.00 94.38 94 PRO A N 1
ATOM 711 C CA . PRO A 1 94 ? 13.866 -9.501 -20.892 1.00 94.38 94 PRO A CA 1
ATOM 712 C C . PRO A 1 94 ? 14.742 -10.571 -20.222 1.00 94.38 94 PRO A C 1
ATOM 714 O O . PRO A 1 94 ? 15.454 -10.296 -19.256 1.00 94.38 94 PRO A O 1
ATOM 717 N N . ASP A 1 95 ? 14.691 -11.799 -20.741 1.00 92.31 95 ASP A N 1
ATOM 718 C CA . ASP A 1 95 ? 15.357 -12.968 -20.142 1.00 92.31 95 ASP A CA 1
ATOM 719 C C . ASP A 1 95 ? 16.895 -12.860 -20.105 1.00 92.31 95 ASP A C 1
ATOM 721 O O . ASP A 1 95 ? 17.545 -13.556 -19.324 1.00 92.31 95 ASP A O 1
ATOM 725 N N . ASP A 1 96 ? 17.484 -11.998 -20.938 1.00 92.25 96 ASP A N 1
ATOM 726 C CA . ASP A 1 96 ? 18.919 -11.707 -20.976 1.00 92.25 96 ASP A CA 1
ATOM 727 C C . ASP A 1 96 ? 19.347 -10.606 -19.989 1.00 92.25 96 ASP A C 1
ATOM 729 O O . ASP A 1 96 ? 20.546 -10.346 -19.834 1.00 92.25 96 ASP A O 1
ATOM 733 N N . ALA A 1 97 ? 18.398 -9.971 -19.291 1.00 92.50 97 ALA A N 1
ATOM 734 C CA . ALA A 1 97 ? 18.708 -8.975 -18.278 1.00 92.50 97 ALA A CA 1
ATOM 735 C C . ALA A 1 97 ? 19.509 -9.606 -17.115 1.00 92.50 97 ALA A C 1
ATOM 737 O O . ALA A 1 97 ? 19.193 -10.708 -16.657 1.00 92.50 97 ALA A O 1
ATOM 738 N N . PRO A 1 98 ? 20.513 -8.904 -16.548 1.00 93.31 98 PRO A N 1
ATOM 739 C CA . PRO A 1 98 ? 21.347 -9.450 -15.469 1.00 93.31 98 PRO A CA 1
ATOM 740 C C . PRO A 1 98 ? 20.582 -9.795 -14.184 1.00 93.31 98 PRO A C 1
ATOM 742 O O . PRO A 1 98 ? 21.073 -10.552 -13.343 1.00 93.31 98 PRO A O 1
ATOM 745 N N . VAL A 1 99 ? 19.405 -9.194 -14.002 1.00 93.56 99 VAL A N 1
ATOM 746 C CA . VAL A 1 99 ? 18.521 -9.378 -12.854 1.00 93.56 99 VAL A CA 1
ATOM 747 C C . VAL A 1 99 ? 17.069 -9.360 -13.309 1.00 93.56 99 VAL A C 1
ATOM 749 O O . VAL A 1 99 ? 16.722 -8.760 -14.324 1.00 93.56 99 VAL A O 1
ATOM 752 N N . ARG A 1 100 ? 16.197 -9.965 -12.501 1.00 94.38 100 ARG A N 1
ATOM 753 C CA . ARG A 1 100 ? 14.747 -9.819 -12.654 1.00 94.38 100 ARG A CA 1
ATOM 754 C C . ARG A 1 100 ? 14.327 -8.400 -12.316 1.00 94.38 100 ARG A C 1
ATOM 756 O O . ARG A 1 100 ? 14.955 -7.735 -11.491 1.00 94.38 100 ARG A O 1
ATOM 763 N N . GLY A 1 101 ? 13.222 -7.966 -12.895 1.00 95.50 101 GLY A N 1
ATOM 764 C CA . GLY A 1 101 ? 12.697 -6.642 -12.634 1.00 95.50 101 GLY A CA 1
ATOM 765 C C . GLY A 1 101 ? 11.530 -6.296 -13.532 1.00 95.50 101 GLY A C 1
ATOM 766 O O . GLY A 1 101 ? 11.033 -7.135 -14.285 1.00 95.50 101 GLY A O 1
ATOM 767 N N . LEU A 1 102 ? 11.122 -5.041 -13.438 1.00 96.44 102 LEU A N 1
ATOM 768 C CA . LEU A 1 102 ? 10.088 -4.444 -14.262 1.00 96.44 102 LEU A CA 1
ATOM 769 C C . LEU A 1 102 ? 10.672 -3.243 -14.999 1.00 96.44 102 LEU A C 1
ATOM 771 O O . LEU A 1 102 ? 11.442 -2.476 -14.425 1.00 96.44 102 LEU A O 1
ATOM 775 N N . ARG A 1 103 ? 10.275 -3.053 -16.252 1.00 95.62 103 ARG A N 1
ATOM 776 C CA . ARG A 1 103 ? 10.550 -1.847 -17.030 1.00 95.62 103 ARG A CA 1
ATOM 777 C C . ARG A 1 103 ? 9.238 -1.162 -17.347 1.00 95.62 103 ARG A C 1
ATOM 779 O O . ARG A 1 103 ? 8.285 -1.813 -17.771 1.00 95.62 103 ARG A O 1
ATOM 786 N N . ARG A 1 104 ? 9.202 0.154 -17.170 1.00 93.69 104 ARG A N 1
ATOM 787 C CA . ARG A 1 104 ? 8.085 1.000 -17.567 1.00 93.69 104 ARG A CA 1
ATOM 788 C C . ARG A 1 104 ? 8.542 1.895 -18.697 1.00 93.69 104 ARG A C 1
ATOM 790 O O . ARG A 1 104 ? 9.475 2.681 -18.538 1.00 93.69 104 ARG A O 1
ATOM 797 N N . THR A 1 105 ? 7.863 1.768 -19.828 1.00 88.50 105 THR A N 1
ATOM 798 C CA . THR A 1 105 ? 8.033 2.727 -20.919 1.00 88.50 105 THR A CA 1
ATOM 799 C C . THR A 1 105 ? 7.326 4.013 -20.528 1.00 88.50 105 THR A C 1
ATOM 801 O O . THR A 1 105 ? 6.234 3.961 -19.955 1.00 88.50 105 THR A O 1
ATOM 804 N N . ALA A 1 106 ? 7.958 5.162 -20.781 1.00 81.38 106 ALA A N 1
ATOM 805 C CA . ALA A 1 106 ? 7.258 6.432 -20.659 1.00 81.38 106 ALA A CA 1
ATOM 806 C C . ALA A 1 106 ? 5.979 6.312 -21.490 1.00 81.38 106 ALA A C 1
ATOM 808 O O . ALA A 1 106 ? 6.046 5.941 -22.667 1.00 81.38 106 ALA A O 1
ATOM 809 N N . ALA A 1 107 ? 4.823 6.540 -20.862 1.00 76.06 107 ALA A N 1
ATOM 810 C CA . ALA A 1 107 ? 3.583 6.615 -21.611 1.00 76.06 107 ALA A CA 1
ATOM 811 C C . ALA A 1 107 ? 3.830 7.629 -22.728 1.00 76.06 107 ALA A C 1
ATOM 813 O O . ALA A 1 107 ? 4.308 8.728 -22.443 1.00 76.06 107 ALA A O 1
ATOM 814 N N . SER A 1 108 ? 3.600 7.236 -23.985 1.00 64.62 108 SER A N 1
ATOM 815 C CA . SER A 1 108 ? 3.620 8.191 -25.089 1.00 64.62 108 SER A CA 1
ATOM 816 C C . SER A 1 108 ? 2.695 9.316 -24.650 1.00 64.62 108 SER A C 1
ATOM 818 O O . SER A 1 108 ? 1.525 9.036 -24.388 1.00 64.62 108 SER A O 1
ATOM 820 N N . GLU A 1 109 ? 3.257 10.505 -24.400 1.00 62.78 109 GLU A N 1
ATOM 821 C CA . GLU A 1 109 ? 2.524 11.657 -23.883 1.00 62.78 109 GLU A CA 1
ATOM 822 C C . GLU A 1 109 ? 1.442 11.991 -24.902 1.00 62.78 109 GLU A C 1
ATOM 824 O O . GLU A 1 109 ? 1.646 12.767 -25.834 1.00 62.78 109 GLU A O 1
ATOM 829 N N . GLU A 1 110 ? 0.282 11.358 -24.765 1.00 58.62 110 GLU A N 1
ATOM 830 C CA . GLU A 1 110 ? -0.913 11.843 -25.405 1.00 58.62 110 GLU A CA 1
ATOM 831 C C . GLU A 1 110 ? -1.161 13.190 -24.725 1.00 58.62 110 GLU A C 1
ATOM 833 O O . GLU A 1 110 ? -1.305 13.225 -23.494 1.00 58.62 110 GLU A O 1
ATOM 838 N N . PRO A 1 111 ? -1.068 14.309 -25.471 1.00 58.44 111 PRO A N 1
ATOM 839 C CA . PRO A 1 111 ? -1.092 15.633 -24.881 1.00 58.44 111 PRO A CA 1
ATOM 840 C C . PRO A 1 111 ? -2.332 15.716 -23.996 1.00 58.44 111 PRO A C 1
ATOM 842 O O . PRO A 1 111 ? -3.426 15.379 -24.469 1.00 58.44 111 PRO A O 1
ATOM 845 N N . PRO A 1 112 ? -2.176 16.089 -22.712 1.00 56.28 112 PRO A N 1
ATOM 846 C CA . PRO A 1 112 ? -3.281 16.050 -21.775 1.00 56.28 112 PRO A CA 1
ATOM 847 C C . PRO A 1 112 ? -4.449 16.827 -22.388 1.00 56.28 112 PRO A C 1
ATOM 849 O O . PRO A 1 112 ? -4.228 17.933 -22.899 1.00 56.28 112 PRO A O 1
ATOM 852 N N . PRO A 1 113 ? -5.676 16.271 -22.390 1.00 48.97 113 PRO A N 1
ATOM 853 C CA . PRO A 1 113 ? -6.833 17.001 -22.884 1.00 48.97 113 PRO A CA 1
ATOM 854 C C . PRO A 1 113 ? -6.858 18.338 -22.153 1.00 48.97 113 PRO A C 1
ATOM 856 O O . PRO A 1 113 ? -6.802 18.342 -20.924 1.00 48.97 113 PRO A O 1
ATOM 859 N N . ALA A 1 114 ? -6.842 19.439 -22.916 1.00 43.34 114 ALA A N 1
ATOM 860 C CA . ALA A 1 114 ? -6.651 20.796 -22.413 1.00 43.34 114 ALA A CA 1
ATOM 861 C C . ALA A 1 114 ? -7.442 20.991 -21.116 1.00 43.34 114 ALA A C 1
ATOM 863 O O . ALA A 1 114 ? -8.671 21.087 -21.131 1.00 43.34 114 ALA A O 1
ATOM 864 N N . ALA A 1 115 ? -6.730 20.962 -19.988 1.00 44.56 115 ALA A N 1
ATOM 865 C CA . ALA A 1 115 ? -7.353 21.010 -18.685 1.00 44.56 115 ALA A CA 1
ATOM 866 C C . ALA A 1 115 ? -8.016 22.380 -18.559 1.00 44.56 115 ALA A C 1
ATOM 868 O O . ALA A 1 115 ? -7.340 23.402 -18.436 1.00 44.56 115 ALA A O 1
ATOM 869 N N . THR A 1 116 ? -9.347 22.422 -18.607 1.00 41.56 116 THR A N 1
ATOM 870 C CA . THR A 1 116 ? -10.100 23.583 -18.146 1.00 41.56 116 THR A CA 1
ATOM 871 C C . THR A 1 116 ? -9.826 23.719 -16.657 1.00 41.56 116 THR A C 1
ATOM 873 O O . THR A 1 116 ? -10.462 23.058 -15.836 1.00 41.56 116 THR A O 1
ATOM 876 N N . ALA A 1 117 ? -8.827 24.538 -16.329 1.00 41.66 117 ALA A N 1
ATOM 877 C CA . ALA A 1 117 ? -8.500 24.975 -14.986 1.00 41.66 117 ALA A CA 1
ATOM 878 C C . ALA A 1 117 ? -9.694 25.760 -14.427 1.00 41.66 117 ALA A C 1
ATOM 880 O O . ALA A 1 117 ? -9.795 26.979 -14.562 1.00 41.66 117 ALA A O 1
ATOM 881 N N . ALA A 1 118 ? -10.650 25.036 -13.849 1.00 39.59 118 ALA A N 1
ATOM 882 C CA . ALA A 1 118 ? -11.742 25.617 -13.098 1.00 39.59 118 ALA A CA 1
ATOM 883 C C . ALA A 1 118 ? -11.229 25.948 -11.695 1.00 39.59 118 ALA A C 1
ATOM 885 O O . ALA A 1 118 ? -10.978 25.073 -10.869 1.00 39.59 118 ALA A O 1
ATOM 886 N N . ALA A 1 119 ? -11.050 27.246 -11.474 1.00 46.91 119 ALA A N 1
ATOM 887 C CA . ALA A 1 119 ? -10.769 27.856 -10.192 1.00 46.91 119 ALA A CA 1
ATOM 888 C C . ALA A 1 119 ? -11.857 27.540 -9.149 1.00 46.91 119 ALA A C 1
ATOM 890 O O . ALA A 1 119 ? -13.047 27.680 -9.427 1.00 46.91 119 ALA A O 1
ATOM 891 N N . ALA A 1 120 ? -11.424 27.205 -7.933 1.00 39.31 120 ALA A N 1
ATOM 892 C CA . ALA A 1 120 ? -12.177 27.312 -6.682 1.00 39.31 120 ALA A CA 1
ATOM 893 C C . ALA A 1 120 ? -11.188 27.111 -5.516 1.00 39.31 120 ALA A C 1
ATOM 895 O O . ALA A 1 120 ? -10.404 26.175 -5.554 1.00 39.31 120 ALA A O 1
ATOM 896 N N . THR A 1 121 ? -11.105 27.885 -4.437 1.00 37.78 121 THR A N 1
ATOM 897 C CA . THR A 1 121 ? -11.685 29.169 -4.041 1.00 37.78 121 THR A CA 1
ATOM 898 C C . THR A 1 121 ? -10.769 29.688 -2.930 1.00 37.78 121 THR A C 1
ATOM 900 O O . THR A 1 121 ? -10.569 29.006 -1.927 1.00 37.78 121 THR A O 1
ATOM 903 N N . ALA A 1 122 ? -10.227 30.895 -3.076 1.00 43.72 122 ALA A N 1
ATOM 904 C CA . ALA A 1 122 ? -9.588 31.614 -1.981 1.00 43.72 122 ALA A CA 1
ATOM 905 C C . ALA A 1 122 ? -10.665 32.384 -1.202 1.00 43.72 122 ALA A C 1
ATOM 907 O O . ALA A 1 122 ? -11.056 33.461 -1.634 1.00 43.72 122 ALA A O 1
ATOM 908 N N . ALA A 1 123 ? -11.169 31.827 -0.094 1.00 41.66 123 ALA A N 1
ATOM 909 C CA . ALA A 1 123 ? -11.869 32.585 0.956 1.00 41.66 123 ALA A CA 1
ATOM 910 C C . ALA A 1 123 ? -12.225 31.700 2.166 1.00 41.66 123 ALA A C 1
ATOM 912 O O . ALA A 1 123 ? -13.329 31.175 2.254 1.00 41.66 123 ALA A O 1
ATOM 913 N N . ALA A 1 124 ? -11.297 31.575 3.118 1.00 40.69 124 ALA A N 1
ATOM 914 C CA . ALA A 1 124 ? -11.592 31.374 4.543 1.00 40.69 124 ALA A CA 1
ATOM 915 C C . ALA A 1 124 ? -10.308 31.619 5.352 1.00 40.69 124 ALA A C 1
ATOM 917 O O . ALA A 1 124 ? -9.704 30.702 5.904 1.00 40.69 124 ALA A O 1
ATOM 918 N N . SER A 1 125 ? -9.850 32.873 5.381 1.00 47.59 125 SER A N 1
ATOM 919 C CA . SER A 1 125 ? -8.773 33.278 6.283 1.00 47.59 125 SER A CA 1
ATOM 920 C C . SER A 1 125 ? -9.367 33.546 7.665 1.00 47.59 125 SER A C 1
ATOM 922 O O . SER A 1 125 ? -9.816 34.647 7.970 1.00 47.59 125 SER A O 1
ATOM 924 N N . ALA A 1 126 ? -9.421 32.494 8.476 1.00 46.38 126 ALA A N 1
ATOM 925 C CA . ALA A 1 126 ? -9.609 32.564 9.918 1.00 46.38 126 ALA A CA 1
ATOM 926 C C . ALA A 1 126 ? -8.821 31.404 10.531 1.00 46.38 126 ALA A C 1
ATOM 928 O O . ALA A 1 126 ? -9.291 30.274 10.495 1.00 46.38 126 ALA A O 1
ATOM 929 N N . ILE A 1 127 ? -7.599 31.683 11.007 1.00 49.97 127 ILE A N 1
ATOM 930 C CA . ILE A 1 127 ? -6.748 30.794 11.828 1.00 49.97 127 ILE A CA 1
ATOM 931 C C . ILE A 1 127 ? -6.900 29.307 11.437 1.00 49.97 127 ILE A C 1
ATOM 933 O O . ILE A 1 127 ? -7.270 28.457 12.248 1.00 49.97 127 ILE A O 1
ATOM 937 N N . ALA A 1 128 ? -6.701 28.993 10.155 1.00 60.53 128 ALA A N 1
ATOM 938 C CA . ALA A 1 128 ? -6.847 27.627 9.676 1.00 60.53 128 ALA A CA 1
ATOM 939 C C . ALA A 1 128 ? -5.639 26.812 10.155 1.00 60.53 128 ALA A C 1
ATOM 941 O O . ALA A 1 128 ? -4.489 27.201 9.945 1.00 60.53 128 ALA A O 1
ATOM 942 N N . LEU A 1 129 ? -5.895 25.689 10.830 1.00 64.19 129 LEU A N 1
ATOM 943 C CA . LEU A 1 129 ? -4.849 24.721 11.152 1.00 64.19 129 LEU A CA 1
ATOM 944 C C . LEU A 1 129 ? -4.137 24.279 9.857 1.00 64.19 129 LEU A C 1
ATOM 946 O O . LEU A 1 129 ? -4.807 24.153 8.829 1.00 64.19 129 LEU A O 1
ATOM 950 N N . PRO A 1 130 ? -2.823 23.981 9.900 1.00 77.12 130 PRO A N 1
ATOM 951 C CA . PRO A 1 130 ? -2.132 23.326 8.792 1.00 77.12 130 PRO A CA 1
ATOM 952 C C . PRO A 1 130 ? -2.927 22.109 8.279 1.00 77.12 130 PRO A C 1
ATOM 954 O O . PRO A 1 130 ? -3.482 21.389 9.122 1.00 77.12 130 PRO A O 1
ATOM 957 N N . PRO A 1 131 ? -2.976 21.850 6.955 1.00 74.06 131 PRO A N 1
ATOM 958 C CA . PRO A 1 131 ? -3.776 20.774 6.358 1.00 74.06 131 PRO A CA 1
ATOM 959 C C . PRO A 1 131 ? -3.599 19.419 7.050 1.00 74.06 131 PRO A C 1
ATOM 961 O O . PRO A 1 131 ? -4.586 18.779 7.406 1.00 74.06 131 PRO A O 1
ATOM 964 N N . GLU A 1 132 ? -2.359 19.051 7.373 1.00 78.31 132 GLU A N 1
ATOM 965 C CA . GLU A 1 132 ? -2.018 17.835 8.118 1.00 78.31 132 GLU A CA 1
ATOM 966 C C . GLU A 1 132 ? -2.662 17.794 9.517 1.00 78.31 132 GLU A C 1
ATOM 968 O O . GLU A 1 132 ? -3.300 16.809 9.897 1.00 78.31 132 GLU A O 1
ATOM 973 N N . LYS A 1 133 ? -2.555 18.881 10.296 1.00 81.25 133 LYS A N 1
ATOM 974 C CA . LYS A 1 133 ? -3.141 18.960 11.647 1.00 81.25 133 LYS A CA 1
ATOM 975 C C . LYS A 1 133 ? -4.664 18.881 11.591 1.00 81.25 133 LYS A C 1
ATOM 977 O O . LYS A 1 133 ? -5.279 18.247 12.452 1.00 81.25 133 LYS A O 1
ATOM 982 N N . LEU A 1 134 ? -5.272 19.501 10.580 1.00 80.25 134 LEU A N 1
ATOM 983 C CA . LEU A 1 134 ? -6.709 19.422 10.348 1.00 80.25 134 LEU A CA 1
ATOM 984 C C . LEU A 1 134 ? -7.131 18.000 9.946 1.00 80.25 134 LEU A C 1
ATOM 986 O O . LEU A 1 134 ? -8.075 17.466 10.529 1.00 80.25 134 LEU A O 1
ATOM 990 N N . ALA A 1 135 ? -6.422 17.373 9.006 1.00 78.88 135 ALA A N 1
ATOM 991 C CA . ALA A 1 135 ? -6.670 16.004 8.561 1.00 78.88 135 ALA A CA 1
ATOM 992 C C . ALA A 1 135 ? -6.561 15.017 9.728 1.00 78.88 135 ALA A C 1
ATOM 994 O O . ALA A 1 135 ? -7.480 14.229 9.967 1.00 78.88 135 ALA A O 1
ATOM 995 N N . ARG A 1 136 ? -5.506 15.135 10.541 1.00 84.12 136 ARG A N 1
ATOM 996 C CA . ARG A 1 136 ? -5.317 14.337 11.756 1.00 84.12 136 ARG A CA 1
ATOM 997 C C . ARG A 1 136 ? -6.443 14.541 12.764 1.00 84.12 136 ARG A C 1
ATOM 999 O O . ARG A 1 136 ? -7.003 13.561 13.244 1.00 84.12 136 ARG A O 1
ATOM 1006 N N . SER A 1 137 ? -6.805 15.789 13.067 1.00 84.44 137 SER A N 1
ATOM 1007 C CA . SER A 1 137 ? -7.894 16.106 14.004 1.00 84.44 137 SER A CA 1
ATOM 1008 C C . SER A 1 137 ? -9.225 15.490 13.559 1.00 84.44 137 SER A C 1
ATOM 1010 O O . SER A 1 137 ? -9.913 14.829 14.341 1.00 84.44 137 SER A O 1
ATOM 1012 N N . ARG A 1 138 ? -9.559 15.624 12.270 1.00 82.00 138 ARG A N 1
ATOM 1013 C CA . ARG A 1 138 ? -10.783 15.059 11.684 1.00 82.00 138 ARG A CA 1
ATOM 1014 C C . ARG A 1 138 ? -10.775 13.533 11.719 1.00 82.00 138 ARG A C 1
ATOM 1016 O O . ARG A 1 138 ? -11.769 12.927 12.112 1.00 82.00 138 ARG A O 1
ATOM 1023 N N . THR A 1 139 ? -9.637 12.925 11.403 1.00 83.25 139 THR A N 1
ATOM 1024 C CA . THR A 1 139 ? -9.459 11.468 11.428 1.00 83.25 139 THR A CA 1
ATOM 1025 C C . THR A 1 139 ? -9.557 10.913 12.851 1.00 83.25 139 THR A C 1
ATOM 1027 O O . THR A 1 139 ? -10.273 9.943 13.082 1.00 83.25 139 THR A O 1
ATOM 1030 N N . ALA A 1 140 ? -8.943 11.564 13.841 1.00 87.69 140 ALA A N 1
ATOM 1031 C CA . ALA A 1 140 ? -9.064 11.173 15.246 1.00 87.69 140 ALA A CA 1
ATOM 1032 C C . ALA A 1 140 ? -10.504 11.321 15.765 1.00 87.69 140 ALA A C 1
ATOM 1034 O O . ALA A 1 140 ? -11.020 10.448 16.468 1.00 87.69 140 ALA A O 1
ATOM 1035 N N . ALA A 1 141 ? -11.199 12.394 15.372 1.00 83.44 141 ALA A N 1
ATOM 1036 C CA . ALA A 1 141 ? -12.613 12.564 15.685 1.00 83.44 141 ALA A CA 1
ATOM 1037 C C . ALA A 1 141 ? -13.472 11.451 15.054 1.00 83.44 141 ALA A C 1
ATOM 1039 O O . ALA A 1 141 ? -14.401 10.958 15.697 1.00 83.44 141 ALA A O 1
ATOM 1040 N N . TRP A 1 142 ? -13.148 11.009 13.836 1.00 81.38 142 TRP A N 1
ATOM 1041 C CA . TRP A 1 142 ? -13.788 9.854 13.207 1.00 81.38 142 TRP A CA 1
ATOM 1042 C C . TRP A 1 142 ? -13.529 8.553 13.975 1.00 81.38 142 TRP A C 1
ATOM 1044 O O . TRP A 1 142 ? -14.493 7.836 14.258 1.00 81.38 142 TRP A O 1
ATOM 1054 N N . VAL A 1 143 ? -12.281 8.272 14.373 1.00 82.94 143 VAL A N 1
ATOM 1055 C CA . VAL A 1 143 ? -11.937 7.087 15.183 1.00 82.94 143 VAL A CA 1
ATOM 1056 C C . VAL A 1 143 ? -12.756 7.079 16.471 1.00 82.94 143 VAL A C 1
ATOM 1058 O O . VAL A 1 143 ? -13.388 6.071 16.793 1.00 82.94 143 VAL A O 1
ATOM 1061 N N . ARG A 1 144 ? -12.838 8.221 17.166 1.00 85.06 144 ARG A N 1
ATOM 1062 C CA . ARG A 1 144 ? -13.634 8.366 18.394 1.00 85.06 144 ARG A CA 1
ATOM 1063 C C . ARG A 1 144 ? -15.121 8.080 18.176 1.00 85.06 144 ARG A C 1
ATOM 1065 O O . ARG A 1 144 ? -15.745 7.423 18.997 1.00 85.06 144 ARG A O 1
ATOM 1072 N N . ARG A 1 145 ? -15.706 8.579 17.084 1.00 77.69 145 ARG A N 1
ATOM 1073 C CA . ARG A 1 145 ? -17.137 8.382 16.787 1.00 77.69 145 ARG A CA 1
ATOM 1074 C C . ARG A 1 145 ? -17.459 6.986 16.261 1.00 77.69 145 ARG A C 1
ATOM 1076 O O . ARG A 1 145 ? -18.597 6.547 16.387 1.00 77.69 145 ARG A O 1
ATOM 1083 N N . THR A 1 146 ? -16.504 6.314 15.627 1.00 70.19 146 THR A N 1
ATOM 1084 C CA . THR A 1 146 ? -16.781 5.116 14.821 1.00 70.19 146 THR A CA 1
ATOM 1085 C C . THR A 1 146 ? -16.215 3.857 15.455 1.00 70.19 146 THR A C 1
ATOM 1087 O O . THR A 1 146 ? -16.918 2.857 15.581 1.00 70.19 146 THR A O 1
ATOM 1090 N N . LEU A 1 147 ? -14.942 3.896 15.840 1.00 76.12 147 LEU A N 1
ATOM 1091 C CA . LEU A 1 147 ? -14.212 2.719 16.290 1.00 76.12 147 LEU A CA 1
ATOM 1092 C C . LEU A 1 147 ? -14.279 2.562 17.807 1.00 76.12 147 LEU A C 1
ATOM 1094 O O . LEU A 1 147 ? -14.451 1.439 18.267 1.00 76.12 147 LEU A O 1
ATOM 1098 N N . SER A 1 148 ? -14.196 3.658 18.567 1.00 79.62 148 SER A N 1
ATOM 1099 C CA . SER A 1 148 ? -14.098 3.589 20.029 1.00 79.62 148 SER A CA 1
ATOM 1100 C C . SER A 1 148 ? -15.439 3.328 20.743 1.00 79.62 148 SER A C 1
ATOM 1102 O O . SER A 1 148 ? -16.509 3.484 20.142 1.00 79.62 148 SER A O 1
ATOM 1104 N N . PRO A 1 149 ? -15.421 2.959 22.043 1.00 75.31 149 PRO A N 1
ATOM 1105 C CA . PRO A 1 149 ? -16.622 2.642 22.816 1.00 75.31 149 PRO A CA 1
ATOM 1106 C C . PRO A 1 149 ? -17.510 3.860 23.085 1.00 75.31 149 PRO A C 1
ATOM 1108 O O . PRO A 1 149 ? -18.675 3.688 23.423 1.00 75.31 149 PRO A O 1
ATOM 1111 N N . LEU A 1 150 ? -16.974 5.078 22.937 1.00 76.69 150 LEU A N 1
ATOM 1112 C CA . LEU A 1 150 ? -17.742 6.323 23.047 1.00 76.69 150 LEU A CA 1
ATOM 1113 C C . LEU A 1 150 ? -18.624 6.579 21.813 1.00 76.69 150 LEU A C 1
ATOM 1115 O O . LEU A 1 150 ? -19.458 7.482 21.833 1.00 76.69 150 LEU A O 1
ATOM 1119 N N . GLY A 1 151 ? -18.408 5.823 20.734 1.00 78.75 151 GLY A N 1
ATOM 1120 C CA . GLY A 1 151 ? -19.101 5.957 19.462 1.00 78.75 151 GLY A CA 1
ATOM 1121 C C . GLY A 1 151 ? -19.878 4.702 19.065 1.00 78.75 151 GLY A C 1
ATOM 1122 O O . GLY A 1 151 ? -20.503 4.042 19.889 1.00 78.75 151 GLY A O 1
ATOM 1123 N N . LEU A 1 152 ? -19.830 4.359 17.775 1.00 70.00 152 LEU A N 1
ATOM 1124 C CA . LEU A 1 152 ? -20.509 3.185 17.208 1.00 70.00 152 LEU A CA 1
ATOM 1125 C C . LEU A 1 152 ? -19.859 1.846 17.590 1.00 70.00 152 LEU A C 1
ATOM 1127 O O . LEU A 1 152 ? -20.450 0.797 17.334 1.00 70.00 152 LEU A O 1
ATOM 1131 N N . ARG A 1 153 ? -18.655 1.872 18.182 1.00 74.19 153 ARG A N 1
ATOM 1132 C CA . ARG A 1 153 ? -17.911 0.689 18.634 1.00 74.19 153 ARG A CA 1
ATOM 1133 C C . ARG A 1 153 ? -17.743 -0.375 17.539 1.00 74.19 153 ARG A C 1
ATOM 1135 O O . ARG A 1 153 ? -17.891 -1.571 17.782 1.00 74.19 153 ARG A O 1
ATOM 1142 N N . PHE A 1 154 ? -17.428 0.044 16.313 1.00 69.06 154 PHE A N 1
ATOM 1143 C CA . PHE A 1 154 ? -17.184 -0.899 15.215 1.00 69.06 154 PHE A CA 1
ATOM 1144 C C . PHE A 1 154 ? -15.907 -1.722 15.393 1.00 69.06 154 PHE A C 1
ATOM 1146 O O . PHE A 1 154 ? -15.821 -2.816 14.840 1.00 69.06 154 PHE A O 1
ATOM 1153 N N . CYS A 1 155 ? -14.941 -1.237 16.176 1.00 72.25 155 CYS A N 1
ATOM 1154 C CA . CYS A 1 155 ? -13.758 -2.002 16.545 1.00 72.25 155 CYS A CA 1
ATOM 1155 C C . CYS A 1 155 ? -13.749 -2.214 18.065 1.00 72.25 155 CYS A C 1
ATOM 1157 O O . CYS A 1 155 ? -13.474 -1.271 18.805 1.00 72.25 155 CYS A O 1
ATOM 1159 N N . PRO A 1 156 ? -14.012 -3.432 18.571 1.00 68.62 156 PRO A N 1
ATOM 1160 C CA . PRO A 1 156 ? -14.015 -3.676 20.012 1.00 68.62 156 PRO A CA 1
ATOM 1161 C C . PRO A 1 156 ? -12.634 -3.493 20.663 1.00 68.62 156 PRO A C 1
ATOM 1163 O O . PRO A 1 156 ? -12.581 -3.379 21.883 1.00 68.62 156 PRO A O 1
ATOM 1166 N N . TYR A 1 157 ? -11.556 -3.430 19.869 1.00 79.69 157 TYR A N 1
ATOM 1167 C CA . TYR A 1 157 ? -10.172 -3.296 20.343 1.00 79.69 157 TYR A CA 1
ATOM 1168 C C . TYR A 1 157 ? -9.617 -1.874 20.269 1.00 79.69 157 TYR A C 1
ATOM 1170 O O . TYR A 1 157 ? -8.469 -1.628 20.629 1.00 79.69 157 TYR A O 1
ATOM 1178 N N . THR A 1 158 ? -10.406 -0.914 19.796 1.00 85.00 158 THR A N 1
ATOM 1179 C CA . THR A 1 158 ? -10.031 0.499 19.825 1.00 85.00 158 THR A CA 1
ATOM 1180 C C . THR A 1 158 ? -10.606 1.106 21.095 1.00 85.00 158 THR A C 1
ATOM 1182 O O . THR A 1 158 ? -11.798 1.383 21.135 1.00 85.00 158 THR A O 1
ATOM 1185 N N . ALA A 1 159 ? -9.804 1.298 22.146 1.00 85.94 159 ALA A N 1
ATOM 1186 C CA . ALA A 1 159 ? -10.302 1.869 23.403 1.00 85.94 159 ALA A CA 1
ATOM 1187 C C . ALA A 1 159 ? -10.594 3.369 23.292 1.00 85.94 159 ALA A C 1
ATOM 1189 O O . ALA A 1 159 ? -11.549 3.868 23.888 1.00 85.94 159 ALA A O 1
ATOM 1190 N N . SER A 1 160 ? -9.794 4.096 22.514 1.00 91.12 160 SER A N 1
ATOM 1191 C CA . SER A 1 160 ? -9.950 5.536 22.329 1.00 91.12 160 SER A CA 1
ATOM 1192 C C . SER A 1 160 ? -9.473 5.968 20.939 1.00 91.12 160 SER A C 1
ATOM 1194 O O . SER A 1 160 ? -9.147 5.131 20.102 1.00 91.12 160 SER A O 1
ATOM 1196 N N . ALA A 1 161 ? -9.452 7.274 20.659 1.00 89.06 161 ALA A N 1
ATOM 1197 C CA . ALA A 1 161 ? -8.824 7.764 19.429 1.00 89.06 161 ALA A CA 1
ATOM 1198 C C . ALA A 1 161 ? -7.291 7.726 19.511 1.00 89.06 161 ALA A C 1
ATOM 1200 O O . ALA A 1 161 ? -6.603 7.984 18.534 1.00 89.06 161 ALA A O 1
ATOM 1201 N N . GLU A 1 162 ? -6.740 7.424 20.672 1.00 92.31 162 GLU A N 1
ATOM 1202 C CA . GLU A 1 162 ? -5.315 7.472 20.936 1.00 92.31 162 GLU A CA 1
ATOM 1203 C C . GLU A 1 162 ? -4.730 6.059 21.039 1.00 92.31 162 GLU A C 1
ATOM 1205 O O . GLU A 1 162 ? -3.567 5.878 20.701 1.00 92.31 162 GLU A O 1
ATOM 1210 N N . VAL A 1 163 ? -5.529 5.060 21.439 1.00 90.69 163 VAL A N 1
ATOM 1211 C CA . VAL A 1 163 ? -5.068 3.693 21.732 1.00 90.69 163 VAL A CA 1
ATOM 1212 C C . VAL A 1 163 ? -5.921 2.639 21.020 1.00 90.69 163 VAL A C 1
ATOM 1214 O O . VAL A 1 163 ? -7.156 2.673 21.075 1.00 90.69 163 VAL A O 1
ATOM 1217 N N . SER A 1 164 ? -5.254 1.654 20.410 1.00 87.75 164 SER A N 1
ATOM 1218 C CA . SER A 1 164 ? -5.874 0.422 19.907 1.00 87.75 164 SER A CA 1
ATOM 1219 C C . SER A 1 164 ? -5.130 -0.833 20.378 1.00 87.75 164 SER A C 1
ATOM 1221 O O . SER A 1 164 ? -4.047 -0.733 20.949 1.00 87.75 164 SER A O 1
ATOM 1223 N N . GLY A 1 165 ? -5.741 -2.005 20.196 1.00 79.69 165 GLY A N 1
ATOM 1224 C CA . GLY A 1 165 ? -5.255 -3.286 20.725 1.00 79.69 165 GLY A CA 1
ATOM 1225 C C . GLY A 1 165 ? -5.781 -3.655 22.109 1.00 79.69 165 GLY A C 1
A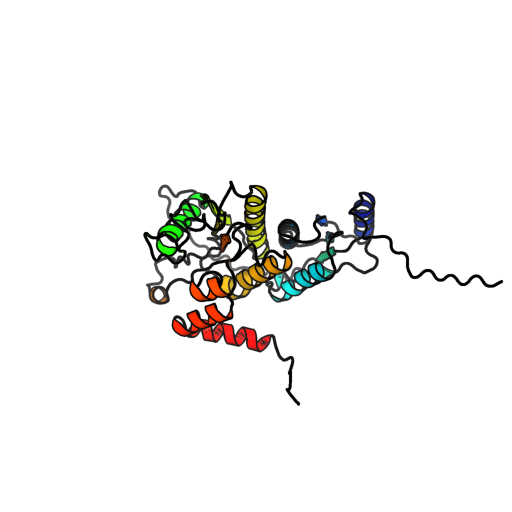TOM 1226 O O . GLY A 1 165 ? -5.393 -4.678 22.657 1.00 79.69 165 GLY A O 1
ATOM 1227 N N . SER A 1 166 ? -6.672 -2.846 22.682 1.00 85.25 166 SER A N 1
ATOM 1228 C CA . SER A 1 166 ? -7.242 -3.085 24.011 1.00 85.25 166 SER A CA 1
ATOM 1229 C C . SER A 1 166 ? -8.143 -4.310 24.026 1.00 85.25 166 SER A C 1
ATOM 1231 O O . SER A 1 166 ? -9.024 -4.422 23.184 1.00 85.25 166 SER A O 1
ATOM 1233 N N . GLY A 1 167 ? -7.977 -5.208 24.993 1.00 80.88 167 GLY A N 1
ATOM 1234 C CA . GLY A 1 167 ? -8.743 -6.458 25.065 1.00 80.88 167 GLY A CA 1
ATOM 1235 C C . GLY A 1 167 ? -8.130 -7.624 24.281 1.00 80.88 167 GLY A C 1
ATOM 1236 O O . GLY A 1 167 ? -8.739 -8.695 24.226 1.00 80.88 167 GLY A O 1
ATOM 1237 N N . LEU A 1 168 ? -6.956 -7.440 23.665 1.00 73.31 168 LEU A N 1
ATOM 1238 C CA . LEU A 1 168 ? -6.195 -8.503 22.999 1.00 73.31 168 LEU A CA 1
ATOM 1239 C C . LEU A 1 168 ? -4.988 -8.987 23.818 1.00 73.31 168 LEU A C 1
ATOM 1241 O O . LEU A 1 168 ? -4.209 -9.807 23.340 1.00 73.31 168 LEU A O 1
ATOM 1245 N N . GLU A 1 169 ? -4.866 -8.559 25.073 1.00 82.44 169 GLU A N 1
ATOM 1246 C CA . GLU A 1 169 ? -3.735 -8.872 25.953 1.00 82.44 169 GLU A CA 1
ATOM 1247 C C . GLU A 1 169 ? -3.604 -10.382 26.184 1.00 82.44 169 GLU A C 1
ATOM 1249 O O . GLU A 1 169 ? -2.501 -10.920 26.229 1.00 82.44 169 GLU A O 1
ATOM 1254 N N . SER A 1 170 ? -4.736 -11.092 26.253 1.00 72.69 170 SER A N 1
ATOM 1255 C CA . SER A 1 170 ? -4.763 -12.560 26.368 1.00 72.69 170 SER A CA 1
ATOM 1256 C C . SER A 1 170 ? -4.186 -13.299 25.152 1.00 72.69 170 SER A C 1
ATOM 1258 O O . SER A 1 170 ? -3.870 -14.481 25.257 1.00 72.69 170 SER A O 1
ATOM 1260 N N . PHE A 1 171 ? -4.021 -12.605 24.023 1.00 62.53 171 PHE A N 1
ATOM 1261 C CA . PHE A 1 171 ? -3.380 -13.100 22.802 1.00 62.53 171 PHE A CA 1
ATOM 1262 C C . PHE A 1 171 ? -1.947 -12.565 22.645 1.00 62.53 171 PHE A C 1
ATOM 1264 O O . PHE A 1 171 ? -1.370 -12.664 21.570 1.00 62.53 171 PHE A O 1
ATOM 1271 N N . GLY A 1 172 ? -1.375 -11.964 23.695 1.00 69.06 172 GLY A N 1
ATOM 1272 C CA . GLY A 1 172 ? -0.023 -11.401 23.674 1.00 69.06 172 GLY A CA 1
ATOM 1273 C C . GLY A 1 172 ? 0.087 -10.024 23.016 1.00 69.06 172 GLY A C 1
ATOM 1274 O O . GLY A 1 172 ? 1.177 -9.465 22.975 1.00 69.06 172 GLY A O 1
ATOM 1275 N N . VAL A 1 173 ? -1.019 -9.437 22.547 1.00 71.50 173 VAL A N 1
ATOM 1276 C CA . VAL A 1 173 ? -1.010 -8.110 21.919 1.00 71.50 173 VAL A CA 1
ATOM 1277 C C . VAL A 1 173 ? -1.138 -7.037 22.991 1.00 71.50 173 VAL A C 1
ATOM 1279 O O . VAL A 1 173 ? -2.143 -6.965 23.702 1.00 71.50 173 VAL A O 1
ATOM 1282 N N . ARG A 1 174 ? -0.132 -6.168 23.097 1.00 81.50 174 ARG A N 1
ATOM 1283 C CA . ARG A 1 174 ? -0.188 -5.011 23.994 1.00 81.50 174 ARG A CA 1
ATOM 1284 C C . ARG A 1 174 ? -0.966 -3.865 23.343 1.00 81.50 174 ARG A C 1
ATOM 1286 O O . ARG A 1 174 ? -0.750 -3.577 22.163 1.00 81.50 174 ARG A O 1
ATOM 1293 N N . PRO A 1 175 ? -1.847 -3.171 24.083 1.00 88.06 175 PRO A N 1
ATOM 1294 C CA . PRO A 1 175 ? -2.447 -1.942 23.595 1.00 88.06 175 PRO A CA 1
ATOM 1295 C C . PRO A 1 175 ? -1.353 -0.910 23.330 1.00 88.06 175 PRO A C 1
ATOM 1297 O O . PRO A 1 175 ? -0.493 -0.688 24.181 1.00 88.06 175 PRO A O 1
ATOM 1300 N N . ALA A 1 176 ? -1.401 -0.260 22.174 1.00 87.88 176 ALA A N 1
ATOM 1301 C CA . ALA A 1 176 ? -0.398 0.726 21.780 1.00 87.88 176 ALA A CA 1
ATOM 1302 C C . ALA A 1 176 ? -1.051 1.924 21.068 1.00 87.88 176 ALA A C 1
ATOM 1304 O O . ALA A 1 176 ? -2.239 1.864 20.717 1.00 87.88 176 ALA A O 1
ATOM 1305 N N . PRO A 1 177 ? -0.319 3.027 20.847 1.00 91.50 177 PRO A N 1
ATOM 1306 C CA . PRO A 1 177 ? -0.843 4.201 20.162 1.00 91.50 177 PRO A CA 1
ATOM 1307 C C . PRO A 1 177 ? -1.331 3.939 18.731 1.00 91.50 177 PRO A C 1
ATOM 1309 O O . PRO A 1 177 ? -0.795 3.084 18.027 1.00 91.50 177 PRO A O 1
ATOM 1312 N N . ILE A 1 178 ? -2.316 4.722 18.287 1.00 89.62 178 ILE A N 1
ATOM 1313 C CA . ILE A 1 178 ? -2.739 4.797 16.880 1.00 89.62 178 ILE A CA 1
ATOM 1314 C C . ILE A 1 178 ? -1.881 5.842 16.154 1.00 89.62 178 ILE A C 1
ATOM 1316 O O . ILE A 1 178 ? -1.871 7.020 16.524 1.00 89.62 178 ILE A O 1
ATOM 1320 N N . ALA A 1 179 ? -1.197 5.435 15.089 1.00 89.19 179 ALA A N 1
ATOM 1321 C CA . ALA A 1 179 ? -0.511 6.336 14.175 1.00 89.19 179 ALA A CA 1
ATOM 1322 C C . ALA A 1 179 ? -1.516 6.989 13.221 1.00 89.19 179 ALA A C 1
ATOM 1324 O O . ALA A 1 179 ? -2.266 6.309 12.529 1.00 89.19 179 ALA A O 1
ATOM 1325 N N . TYR A 1 180 ? -1.512 8.316 13.142 1.00 88.69 180 TYR A N 1
ATOM 1326 C CA . TYR A 1 180 ? -2.317 9.054 12.171 1.00 88.69 180 TYR A CA 1
ATOM 1327 C C . TYR A 1 180 ? -1.411 9.565 11.065 1.00 88.69 180 TYR A C 1
ATOM 1329 O O . TYR A 1 180 ? -0.605 10.463 11.305 1.00 88.69 180 TYR A O 1
ATOM 1337 N N . ALA A 1 181 ? -1.552 8.987 9.877 1.00 88.75 181 ALA A N 1
ATOM 1338 C CA . ALA A 1 181 ? -0.810 9.381 8.694 1.00 88.75 181 ALA A CA 1
ATOM 1339 C C . ALA A 1 181 ? -1.675 10.258 7.776 1.00 88.75 181 ALA A C 1
ATOM 1341 O O . ALA A 1 181 ? -2.914 10.241 7.817 1.00 88.75 181 ALA A O 1
ATOM 1342 N N . HIS A 1 182 ? -1.006 11.027 6.927 1.00 87.56 182 HIS A N 1
ATOM 1343 C CA . HIS A 1 182 ? -1.629 11.931 5.976 1.00 87.56 182 HIS A CA 1
ATOM 1344 C C . HIS A 1 182 ? -0.976 11.767 4.605 1.00 87.56 182 HIS A C 1
ATOM 1346 O O . HIS A 1 182 ? 0.242 11.639 4.525 1.00 87.56 182 HIS A O 1
ATOM 1352 N N . SER A 1 183 ? -1.796 11.763 3.557 1.00 88.56 183 SER A N 1
ATOM 1353 C CA . SER A 1 183 ? -1.364 11.749 2.164 1.00 88.56 183 SER A CA 1
ATOM 1354 C C . SER A 1 183 ? -1.957 12.946 1.427 1.00 88.56 183 SER A C 1
ATOM 1356 O O . SER A 1 183 ? -3.167 13.189 1.485 1.00 88.56 183 SER A O 1
ATOM 1358 N N . GLU A 1 184 ? -1.096 13.668 0.715 1.00 87.88 184 GLU A N 1
ATOM 1359 C CA . GLU A 1 184 ? -1.465 14.714 -0.248 1.00 87.88 184 GLU A CA 1
ATOM 1360 C C . GLU A 1 184 ? -1.356 14.207 -1.694 1.00 87.88 184 GLU A C 1
ATOM 1362 O O . GLU A 1 184 ? -1.347 14.995 -2.639 1.00 87.88 184 GLU A O 1
ATOM 1367 N N . ALA A 1 185 ? -1.256 12.886 -1.879 1.00 87.25 185 ALA A N 1
ATOM 1368 C CA . ALA A 1 185 ? -1.051 12.266 -3.177 1.00 87.25 185 ALA A CA 1
ATOM 1369 C C . ALA A 1 185 ? -2.047 12.780 -4.227 1.00 87.25 185 ALA A C 1
ATOM 1371 O O . ALA A 1 185 ? -3.238 12.941 -3.955 1.00 87.25 185 ALA A O 1
ATOM 1372 N N . GLY A 1 186 ? -1.561 13.006 -5.449 1.00 87.44 186 GLY A N 1
ATOM 1373 C CA . GLY A 1 186 ? -2.399 13.313 -6.614 1.00 87.44 186 GLY A CA 1
ATOM 1374 C C . GLY A 1 186 ? -2.783 12.076 -7.435 1.00 87.44 186 GLY A C 1
ATOM 1375 O O . GLY A 1 186 ? -3.733 12.128 -8.214 1.00 87.44 186 GLY A O 1
ATOM 1376 N N . SER A 1 187 ? -2.072 10.962 -7.239 1.00 90.25 187 SER A N 1
ATOM 1377 C CA . SER A 1 187 ? -2.202 9.702 -7.986 1.00 90.25 187 SER A CA 1
ATOM 1378 C C . SER A 1 187 ? -2.380 8.499 -7.052 1.00 90.25 187 SER A C 1
ATOM 1380 O O . SER A 1 187 ? -2.086 8.584 -5.854 1.00 90.25 187 SER A O 1
ATOM 1382 N N . VAL A 1 188 ? -2.853 7.369 -7.594 1.00 91.31 188 VAL A N 1
ATOM 1383 C CA . VAL A 1 188 ? -3.022 6.143 -6.797 1.00 91.31 188 VAL A CA 1
ATOM 1384 C C . VAL A 1 188 ? -1.659 5.602 -6.378 1.00 91.31 188 VAL A C 1
ATOM 1386 O O . VAL A 1 188 ? -1.477 5.236 -5.216 1.00 91.31 188 VAL A O 1
ATOM 1389 N N . ALA A 1 189 ? -0.686 5.611 -7.294 1.00 93.50 189 ALA A N 1
ATOM 1390 C CA . ALA A 1 189 ? 0.684 5.215 -6.995 1.00 93.50 189 ALA A CA 1
ATOM 1391 C C . ALA A 1 189 ? 1.264 5.988 -5.798 1.00 93.50 189 ALA A C 1
ATOM 1393 O O . ALA A 1 189 ? 1.738 5.364 -4.851 1.00 93.50 189 ALA A O 1
ATOM 1394 N N . SER A 1 190 ? 1.165 7.324 -5.779 1.00 92.88 190 SER A N 1
ATOM 1395 C CA . SER A 1 190 ? 1.669 8.137 -4.661 1.00 92.88 190 SER A CA 1
ATOM 1396 C C . SER A 1 190 ? 0.925 7.864 -3.348 1.00 92.88 190 SER A C 1
ATOM 1398 O O . SER A 1 190 ? 1.554 7.814 -2.295 1.00 92.88 190 SER A O 1
ATOM 1400 N N . LEU A 1 191 ? -0.388 7.607 -3.388 1.00 92.31 191 LEU A N 1
ATOM 1401 C CA . LEU A 1 191 ? -1.145 7.227 -2.190 1.00 92.31 191 LEU A CA 1
ATOM 1402 C C . LEU A 1 191 ? -0.643 5.896 -1.605 1.00 92.31 191 LEU A C 1
ATOM 1404 O O . LEU A 1 191 ? -0.533 5.746 -0.387 1.00 92.31 191 LEU A O 1
ATOM 1408 N N . LEU A 1 192 ? -0.319 4.927 -2.467 1.00 93.62 192 LEU A N 1
ATOM 1409 C CA . LEU A 1 192 ? 0.233 3.642 -2.039 1.00 93.62 192 LEU A CA 1
ATOM 1410 C C . LEU A 1 192 ? 1.686 3.755 -1.558 1.00 93.62 192 LEU A C 1
ATOM 1412 O O . LEU A 1 192 ? 2.068 3.011 -0.655 1.00 93.62 192 LEU A O 1
ATOM 1416 N N . VAL A 1 193 ? 2.470 4.713 -2.064 1.00 95.44 193 VAL A N 1
ATOM 1417 C CA . VAL A 1 193 ? 3.780 5.064 -1.484 1.00 95.44 193 VAL A CA 1
ATOM 1418 C C . VAL A 1 193 ? 3.621 5.500 -0.029 1.00 95.44 193 VAL A C 1
ATOM 1420 O O . VAL A 1 193 ? 4.276 4.928 0.843 1.00 95.44 193 VAL A O 1
ATOM 1423 N N . ASP A 1 194 ? 2.729 6.456 0.244 1.00 93.69 194 ASP A N 1
ATOM 1424 C CA . ASP A 1 194 ? 2.498 6.974 1.599 1.00 93.69 194 ASP A CA 1
ATOM 1425 C C . ASP A 1 194 ? 1.978 5.882 2.541 1.00 93.69 194 ASP A C 1
ATOM 1427 O O . ASP A 1 194 ? 2.427 5.755 3.685 1.00 93.69 194 ASP A O 1
ATOM 1431 N N . PHE A 1 195 ? 1.070 5.039 2.040 1.00 92.62 195 PHE A N 1
ATOM 1432 C CA . PHE A 1 195 ? 0.582 3.872 2.765 1.00 92.62 195 PHE A CA 1
ATOM 1433 C C . PHE A 1 195 ? 1.721 2.927 3.169 1.00 92.62 195 PHE A C 1
ATOM 1435 O O . PHE A 1 195 ? 1.857 2.589 4.348 1.00 92.62 195 PHE A O 1
ATOM 1442 N N . TRP A 1 196 ? 2.546 2.499 2.210 1.00 93.25 196 TRP A N 1
ATOM 1443 C CA . TRP A 1 196 ? 3.612 1.538 2.481 1.00 93.25 196 TRP A CA 1
ATOM 1444 C C . TRP A 1 196 ? 4.743 2.131 3.311 1.00 93.25 196 TRP A C 1
ATOM 1446 O O . TRP A 1 196 ? 5.325 1.405 4.115 1.00 93.25 196 TRP A O 1
ATOM 1456 N N . ALA A 1 197 ? 5.016 3.432 3.186 1.00 93.31 197 ALA A N 1
ATOM 1457 C CA . ALA A 1 197 ? 5.938 4.137 4.071 1.00 93.31 197 ALA A CA 1
ATOM 1458 C C . ALA A 1 197 ? 5.468 4.043 5.528 1.00 93.31 197 ALA A C 1
ATOM 1460 O O . ALA A 1 197 ? 6.230 3.626 6.402 1.00 93.31 197 ALA A O 1
ATOM 1461 N N . ALA A 1 198 ? 4.191 4.354 5.779 1.00 90.50 198 ALA A N 1
ATOM 1462 C CA . ALA A 1 198 ? 3.611 4.254 7.111 1.00 90.50 198 ALA A CA 1
ATOM 1463 C C . ALA A 1 198 ? 3.623 2.803 7.622 1.00 90.50 198 ALA A C 1
ATOM 1465 O O . ALA A 1 198 ? 4.073 2.549 8.740 1.00 90.50 198 ALA A O 1
ATOM 1466 N N . ALA A 1 199 ? 3.186 1.841 6.801 1.00 87.69 199 ALA A N 1
ATOM 1467 C CA . ALA A 1 199 ? 3.125 0.427 7.172 1.00 87.69 199 ALA A CA 1
ATOM 1468 C C . ALA A 1 199 ? 4.509 -0.163 7.490 1.00 87.69 199 ALA A C 1
ATOM 1470 O O . ALA A 1 199 ? 4.647 -0.905 8.463 1.00 87.69 199 ALA A O 1
ATOM 1471 N N . CYS A 1 200 ? 5.538 0.187 6.709 1.00 88.50 200 CYS A N 1
ATOM 1472 C CA . CYS A 1 200 ? 6.914 -0.224 6.988 1.00 88.50 200 CYS A CA 1
ATOM 1473 C C . CYS A 1 200 ? 7.426 0.405 8.286 1.00 88.50 200 CYS A C 1
ATOM 1475 O O . CYS A 1 200 ? 7.995 -0.309 9.104 1.00 88.50 200 CYS A O 1
ATOM 1477 N N . GLY A 1 201 ? 7.156 1.694 8.522 1.00 87.00 201 GLY A N 1
ATOM 1478 C CA . GLY A 1 201 ? 7.521 2.356 9.777 1.00 87.00 201 GLY A CA 1
ATOM 1479 C C . GLY A 1 201 ? 6.900 1.688 11.009 1.00 87.00 201 GLY A C 1
ATOM 1480 O O . GLY A 1 201 ? 7.585 1.488 12.009 1.00 87.00 201 GLY A O 1
ATOM 1481 N N . MET A 1 202 ? 5.633 1.269 10.924 1.00 83.69 202 MET A N 1
ATOM 1482 C CA . MET A 1 202 ? 4.984 0.488 11.986 1.00 83.69 202 MET A CA 1
ATOM 1483 C C . MET A 1 202 ? 5.651 -0.875 12.190 1.00 83.69 202 MET A C 1
ATOM 1485 O O . MET A 1 202 ? 5.911 -1.254 13.325 1.00 83.69 202 MET A O 1
ATOM 1489 N N . ALA A 1 203 ? 5.947 -1.609 11.114 1.00 80.06 203 ALA A N 1
ATOM 1490 C CA . ALA A 1 203 ? 6.589 -2.919 11.224 1.00 80.06 203 ALA A CA 1
ATOM 1491 C C . ALA A 1 203 ? 8.016 -2.834 11.801 1.00 80.06 203 ALA A C 1
ATOM 1493 O O . ALA A 1 203 ? 8.424 -3.707 12.562 1.00 80.06 203 ALA A O 1
ATOM 1494 N N . GLU A 1 204 ? 8.767 -1.786 11.459 1.00 82.88 204 GLU A N 1
ATOM 1495 C CA . GLU A 1 204 ? 10.135 -1.557 11.940 1.00 82.88 204 GLU A CA 1
ATOM 1496 C C . GLU A 1 204 ? 10.187 -1.107 13.403 1.00 82.88 204 GLU A C 1
ATOM 1498 O O . GLU A 1 204 ? 11.138 -1.435 14.110 1.00 82.88 204 GLU A O 1
ATOM 1503 N N . GLY A 1 205 ? 9.164 -0.387 13.872 1.00 78.88 205 GLY A N 1
ATOM 1504 C CA . GLY A 1 205 ? 9.056 0.026 15.270 1.00 78.88 205 GLY A CA 1
ATOM 1505 C C . GLY A 1 205 ? 8.789 -1.128 16.246 1.00 78.88 205 GLY A C 1
ATOM 1506 O O . GLY A 1 205 ? 9.079 -0.995 17.434 1.00 78.88 205 GLY A O 1
ATOM 1507 N N . GLY A 1 206 ? 8.263 -2.259 15.762 1.00 71.62 206 GLY A N 1
ATOM 1508 C CA . GLY A 1 206 ? 7.951 -3.436 16.576 1.00 71.62 206 GLY A CA 1
ATOM 1509 C C . GLY A 1 206 ? 6.771 -3.237 17.538 1.00 71.62 206 GLY A C 1
ATOM 1510 O O . GLY A 1 206 ? 6.065 -2.227 17.487 1.00 71.62 206 GLY A O 1
ATOM 1511 N N . GLU A 1 207 ? 6.567 -4.207 18.438 1.00 64.38 207 GLU A N 1
ATOM 1512 C CA . GLU A 1 207 ? 5.348 -4.329 19.266 1.00 64.38 207 GLU A CA 1
ATOM 1513 C C . GLU A 1 207 ? 5.096 -3.134 20.199 1.00 64.38 207 GLU A C 1
ATOM 1515 O O . GLU A 1 207 ? 3.954 -2.844 20.548 1.00 64.38 207 GLU A O 1
ATOM 1520 N N . GLU A 1 208 ? 6.158 -2.434 20.598 1.00 70.06 208 GLU A N 1
ATOM 1521 C CA . GLU A 1 208 ? 6.091 -1.298 21.525 1.00 70.06 208 GLU A CA 1
ATOM 1522 C C . GLU A 1 208 ? 5.797 0.036 20.812 1.00 70.06 208 GLU A C 1
ATOM 1524 O O . GLU A 1 208 ? 5.681 1.073 21.466 1.00 70.06 208 GLU A O 1
ATOM 1529 N N . SER A 1 209 ? 5.707 0.042 19.474 1.00 81.50 209 SER A N 1
ATOM 1530 C CA . SER A 1 209 ? 5.565 1.272 18.689 1.00 81.50 209 SER A CA 1
ATOM 1531 C C . SER A 1 209 ? 4.108 1.712 18.532 1.00 81.50 209 SER A C 1
ATOM 1533 O O . SER A 1 209 ? 3.596 2.495 19.330 1.00 81.50 209 SER A O 1
ATOM 1535 N N . VAL A 1 210 ? 3.432 1.249 17.482 1.00 84.06 210 VAL A N 1
ATOM 1536 C CA . VAL A 1 210 ? 2.075 1.645 17.112 1.00 84.06 210 VAL A CA 1
ATOM 1537 C C . VAL A 1 210 ? 1.242 0.405 16.824 1.00 84.06 210 VAL A C 1
ATOM 1539 O O . VAL A 1 210 ? 1.664 -0.522 16.137 1.00 84.06 210 VAL A O 1
ATOM 1542 N N . SER A 1 211 ? 0.035 0.385 17.375 1.00 78.19 211 SER A N 1
ATOM 1543 C CA . SER A 1 211 ? -0.890 -0.746 17.267 1.00 78.19 211 SER A CA 1
ATOM 1544 C C . SER A 1 211 ? -1.639 -0.756 15.941 1.00 78.19 211 SER A C 1
ATOM 1546 O O . SER A 1 211 ? -2.035 -1.812 15.444 1.00 78.19 211 SER A O 1
ATOM 1548 N N . SER A 1 212 ? -1.879 0.433 15.396 1.00 82.00 212 SER A N 1
ATOM 1549 C CA . SER A 1 212 ? -2.545 0.624 14.122 1.00 82.00 212 SER A CA 1
ATOM 1550 C C . SER A 1 212 ? -2.135 1.936 13.466 1.00 82.00 212 SER A C 1
ATOM 1552 O O . SER A 1 212 ? -1.698 2.870 14.135 1.00 82.00 212 SER A O 1
ATOM 1554 N N . ILE A 1 213 ? -2.306 2.009 12.150 1.00 81.69 213 ILE A N 1
ATOM 1555 C CA . ILE A 1 213 ? -2.194 3.230 11.354 1.00 81.69 213 ILE A CA 1
ATOM 1556 C C . ILE A 1 213 ? -3.575 3.585 10.827 1.00 81.69 213 ILE A C 1
ATOM 1558 O O . ILE A 1 213 ? -4.281 2.714 10.329 1.00 81.69 213 ILE A O 1
ATOM 1562 N N . VAL A 1 214 ? -3.929 4.865 10.866 1.00 82.19 214 VAL A N 1
ATOM 1563 C CA . VAL A 1 214 ? -5.038 5.437 10.109 1.00 82.19 214 VAL A CA 1
ATOM 1564 C C . VAL A 1 214 ? -4.474 6.473 9.143 1.00 82.19 214 VAL A C 1
ATOM 1566 O O . VAL A 1 214 ? -4.037 7.544 9.563 1.00 82.19 214 VAL A O 1
ATOM 1569 N N . LEU A 1 215 ? -4.470 6.151 7.850 1.00 83.50 215 LEU A N 1
ATOM 1570 C CA . LEU A 1 215 ? -4.075 7.070 6.784 1.00 83.50 215 LEU A CA 1
ATOM 1571 C C . LEU A 1 215 ? -5.291 7.860 6.305 1.00 83.50 215 LEU A C 1
ATOM 1573 O O . LEU A 1 215 ? -6.310 7.270 5.944 1.00 83.50 215 LEU A O 1
ATOM 1577 N N . SER A 1 216 ? -5.158 9.181 6.251 1.00 80.50 216 SER A N 1
ATOM 1578 C CA . SER A 1 216 ? -6.143 10.087 5.658 1.00 80.50 216 SER A CA 1
ATOM 1579 C C . SER A 1 216 ? -5.616 10.687 4.357 1.00 80.50 216 SER A C 1
ATOM 1581 O O . SER A 1 216 ? -4.480 11.155 4.321 1.00 80.50 216 SER A O 1
ATOM 1583 N N . ALA A 1 217 ? -6.443 10.721 3.311 1.00 80.00 217 ALA A N 1
ATOM 1584 C CA . ALA A 1 217 ? -6.108 11.382 2.047 1.00 80.00 217 ALA A CA 1
ATOM 1585 C C . ALA A 1 217 ? -7.216 12.376 1.658 1.00 80.00 217 ALA A C 1
ATOM 1587 O O . ALA A 1 217 ? -8.124 12.033 0.901 1.00 80.00 217 ALA A O 1
ATOM 1588 N N . PRO A 1 218 ? -7.193 13.602 2.215 1.00 71.00 218 PRO A N 1
ATOM 1589 C CA . PRO A 1 218 ? -8.211 14.619 1.961 1.00 71.00 218 PRO A CA 1
ATOM 1590 C C . PRO A 1 218 ? -8.340 15.008 0.488 1.00 71.00 218 PRO A C 1
ATOM 1592 O O . PRO A 1 218 ? -9.445 15.276 0.045 1.00 71.00 218 PRO A O 1
ATOM 1595 N N . SER A 1 219 ? -7.256 14.974 -0.295 1.00 75.69 219 SER A N 1
ATOM 1596 C CA . SER A 1 219 ? -7.304 15.208 -1.751 1.00 75.69 219 SER A CA 1
ATOM 1597 C C . SER A 1 219 ? -8.106 14.146 -2.522 1.00 75.69 219 SER A C 1
ATOM 1599 O O . SER A 1 219 ? -8.339 14.291 -3.720 1.00 75.69 219 SER A O 1
ATOM 1601 N N . TRP A 1 220 ? -8.524 13.078 -1.840 1.00 75.31 220 TRP A N 1
ATOM 1602 C CA . TRP A 1 220 ? -9.309 11.976 -2.381 1.00 75.31 220 TRP A CA 1
ATOM 1603 C C . TRP A 1 220 ? -10.634 11.792 -1.656 1.00 75.31 220 TRP A C 1
ATOM 1605 O O . TRP A 1 220 ? -11.310 10.796 -1.918 1.00 75.31 220 TRP A O 1
ATOM 1615 N N . ASP A 1 221 ? -10.998 12.673 -0.719 1.00 75.19 221 ASP A N 1
ATOM 1616 C CA . ASP A 1 221 ? -12.192 12.457 0.087 1.00 75.19 221 ASP A CA 1
ATOM 1617 C C . ASP A 1 221 ? -13.432 12.338 -0.815 1.00 75.19 221 ASP A C 1
ATOM 1619 O O . ASP A 1 221 ? -14.089 11.300 -0.839 1.00 75.19 221 ASP A O 1
ATOM 1623 N N . ASP A 1 222 ? -13.679 13.288 -1.701 1.00 74.38 222 ASP A N 1
ATOM 1624 C CA . ASP A 1 222 ? -14.812 13.271 -2.630 1.00 74.38 222 ASP A CA 1
ATOM 1625 C C . ASP A 1 222 ? -14.765 12.194 -3.747 1.00 74.38 222 ASP A C 1
ATOM 1627 O O . ASP A 1 222 ? -15.786 11.927 -4.394 1.00 74.38 222 ASP A O 1
ATOM 1631 N N . ARG A 1 223 ? -13.642 11.484 -3.935 1.00 78.81 223 ARG A N 1
ATOM 1632 C CA . ARG A 1 223 ? -13.416 10.494 -5.015 1.00 78.81 223 ARG A CA 1
ATOM 1633 C C . ARG A 1 223 ? -13.829 9.066 -4.641 1.00 78.81 223 ARG A C 1
ATOM 1635 O O . ARG A 1 223 ? -13.137 8.093 -4.946 1.00 78.81 223 ARG A O 1
ATOM 1642 N N . TRP A 1 224 ? -14.999 8.892 -4.019 1.00 78.06 224 TRP A N 1
ATOM 1643 C CA . TRP A 1 224 ? -15.478 7.578 -3.545 1.00 78.06 224 TRP A CA 1
ATOM 1644 C C . TRP A 1 224 ? -15.431 6.459 -4.598 1.00 78.06 224 TRP A C 1
ATOM 1646 O O . TRP A 1 224 ? -15.065 5.321 -4.298 1.00 78.06 224 TRP A O 1
ATOM 1656 N N . GLY A 1 225 ? -15.830 6.764 -5.837 1.00 76.06 225 GLY A N 1
ATOM 1657 C CA . GLY A 1 225 ? -15.859 5.774 -6.914 1.00 76.06 225 GLY A CA 1
ATOM 1658 C C . GLY A 1 225 ? -14.481 5.179 -7.199 1.00 76.06 225 GLY A C 1
ATOM 1659 O O . GLY A 1 225 ? -14.378 3.986 -7.478 1.00 76.06 225 GLY A O 1
ATOM 1660 N N . GLU A 1 226 ? -13.439 5.992 -7.078 1.00 82.88 226 GLU A N 1
ATOM 1661 C CA . GLU A 1 226 ? -12.056 5.596 -7.308 1.00 82.88 226 GLU A CA 1
ATOM 1662 C C . GLU A 1 226 ? -11.469 4.855 -6.116 1.00 82.88 226 GLU A C 1
ATOM 1664 O O . GLU A 1 226 ? -10.870 3.797 -6.290 1.00 82.88 226 GLU A O 1
ATOM 1669 N N . TRP A 1 227 ? -11.752 5.320 -4.900 1.00 81.56 227 TRP A N 1
ATOM 1670 C CA . TRP A 1 227 ? -11.467 4.564 -3.684 1.00 81.56 227 TRP A CA 1
ATOM 1671 C C . TRP A 1 227 ? -11.994 3.131 -3.780 1.00 81.56 227 TRP A C 1
ATOM 1673 O O . TRP A 1 227 ? -11.242 2.163 -3.674 1.00 81.56 227 TRP A O 1
ATOM 1683 N N . HIS A 1 228 ? -13.294 3.003 -4.053 1.00 76.25 228 HIS A N 1
ATOM 1684 C CA . HIS A 1 228 ? -13.972 1.717 -4.092 1.00 76.25 228 HIS A CA 1
ATOM 1685 C C . HIS A 1 228 ? -13.469 0.808 -5.222 1.00 76.25 228 HIS A C 1
ATOM 1687 O O . HIS A 1 228 ? -13.353 -0.403 -5.036 1.00 76.25 228 HIS A O 1
ATOM 1693 N N . ARG A 1 229 ? -13.284 1.347 -6.432 1.00 79.62 229 ARG A N 1
ATOM 1694 C CA . ARG A 1 229 ? -13.018 0.532 -7.631 1.00 79.62 229 ARG A CA 1
ATOM 1695 C C . ARG A 1 229 ? -11.539 0.310 -7.910 1.00 79.62 229 ARG A C 1
ATOM 1697 O O . ARG A 1 229 ? -11.229 -0.657 -8.594 1.00 79.62 229 ARG A O 1
ATOM 1704 N N . THR A 1 230 ? -10.679 1.177 -7.394 1.00 85.56 230 THR A N 1
ATOM 1705 C CA . THR A 1 230 ? -9.260 1.211 -7.740 1.00 85.56 230 THR A CA 1
ATOM 1706 C C . THR A 1 230 ? -8.413 1.065 -6.487 1.00 85.56 230 THR A C 1
ATOM 1708 O O . THR A 1 230 ? -7.713 0.067 -6.345 1.00 85.56 230 THR A O 1
ATOM 1711 N N . VAL A 1 231 ? -8.530 1.996 -5.534 1.00 86.69 231 VAL A N 1
ATOM 1712 C CA . VAL A 1 231 ? -7.610 2.045 -4.388 1.00 86.69 231 VAL A CA 1
ATOM 1713 C C . VAL A 1 231 ? -7.730 0.808 -3.496 1.00 86.69 231 VAL A C 1
ATOM 1715 O O . VAL A 1 231 ? -6.703 0.225 -3.170 1.00 86.69 231 VAL A O 1
ATOM 1718 N N . PHE A 1 232 ? -8.932 0.347 -3.117 1.00 83.06 232 PHE A N 1
ATOM 1719 C CA . PHE A 1 232 ? -9.022 -0.843 -2.244 1.00 83.06 232 PHE A CA 1
ATOM 1720 C C . PHE A 1 232 ? -8.620 -2.142 -2.916 1.00 83.06 232 PHE A C 1
ATOM 1722 O O . PHE A 1 232 ? -7.858 -2.878 -2.293 1.00 83.06 232 PHE A O 1
ATOM 1729 N N . PRO A 1 233 ? -9.078 -2.449 -4.145 1.00 83.31 233 PRO A N 1
ATOM 1730 C CA . PRO A 1 233 ? -8.594 -3.636 -4.835 1.00 83.31 233 PRO A CA 1
ATOM 1731 C C . PRO A 1 233 ? -7.072 -3.637 -4.975 1.00 83.31 233 PRO A C 1
ATOM 1733 O O . PRO A 1 233 ? -6.449 -4.670 -4.756 1.00 83.31 233 PRO A O 1
ATOM 1736 N N . LEU A 1 234 ? -6.466 -2.480 -5.269 1.00 89.50 234 LEU A N 1
ATOM 1737 C CA . LEU A 1 234 ? -5.012 -2.351 -5.346 1.00 89.50 234 LEU A CA 1
ATOM 1738 C C . LEU A 1 234 ? -4.330 -2.516 -3.996 1.00 89.50 234 LEU A C 1
ATOM 1740 O O . LEU A 1 234 ? -3.312 -3.189 -3.915 1.00 89.50 234 LEU A O 1
ATOM 1744 N N . LEU A 1 235 ? -4.881 -1.936 -2.936 1.00 87.88 235 LEU A N 1
ATOM 1745 C CA . LEU A 1 235 ? -4.348 -2.086 -1.589 1.00 87.88 235 LEU A CA 1
ATOM 1746 C C . LEU A 1 235 ? -4.394 -3.551 -1.133 1.00 87.88 235 LEU A C 1
ATOM 1748 O O . LEU A 1 235 ? -3.407 -4.063 -0.614 1.00 87.88 235 LEU A O 1
ATOM 1752 N N . GLU A 1 236 ? -5.516 -4.238 -1.364 1.00 83.25 236 GLU A N 1
ATOM 1753 C CA . GLU A 1 236 ? -5.679 -5.666 -1.079 1.00 83.25 236 GLU A CA 1
ATOM 1754 C C . GLU A 1 236 ? -4.680 -6.498 -1.892 1.00 83.25 236 GLU A C 1
ATOM 1756 O O . GLU A 1 236 ? -3.916 -7.275 -1.315 1.00 83.25 236 GLU A O 1
ATOM 1761 N N . ALA A 1 237 ? -4.623 -6.288 -3.210 1.00 86.06 237 ALA A N 1
ATOM 1762 C CA . ALA A 1 237 ? -3.682 -6.978 -4.088 1.00 86.06 237 ALA A CA 1
ATOM 1763 C C . ALA A 1 237 ? -2.227 -6.721 -3.672 1.00 86.06 237 ALA A C 1
ATOM 1765 O O . ALA A 1 237 ? -1.437 -7.656 -3.601 1.00 86.06 237 ALA A O 1
ATOM 1766 N N . SER A 1 238 ? -1.888 -5.487 -3.301 1.00 91.06 238 SER A N 1
ATOM 1767 C CA . SER A 1 238 ? -0.549 -5.102 -2.862 1.00 91.06 238 SER A CA 1
ATOM 1768 C C . SER A 1 238 ? -0.167 -5.761 -1.534 1.00 91.06 238 SER A C 1
ATOM 1770 O O . SER A 1 238 ? 0.947 -6.263 -1.390 1.00 91.06 238 SER A O 1
ATOM 1772 N N . VAL A 1 239 ? -1.088 -5.839 -0.568 1.00 85.19 239 VAL A N 1
ATOM 1773 C CA . VAL A 1 239 ? -0.863 -6.545 0.706 1.00 85.19 239 VAL A CA 1
ATOM 1774 C C . VAL A 1 239 ? -0.695 -8.054 0.486 1.00 85.19 239 VAL A C 1
ATOM 1776 O O . VAL A 1 239 ? 0.173 -8.679 1.104 1.00 85.19 239 VAL A O 1
ATOM 1779 N N . LEU A 1 240 ? -1.478 -8.653 -0.416 1.00 82.56 240 LEU A N 1
ATOM 1780 C CA . LEU A 1 240 ? -1.342 -10.063 -0.792 1.00 82.56 240 LEU A CA 1
ATOM 1781 C C . LEU A 1 240 ? -0.024 -10.327 -1.536 1.00 82.56 240 LEU A C 1
ATOM 1783 O O . LEU A 1 240 ? 0.693 -11.271 -1.191 1.00 82.56 240 LEU A O 1
ATOM 1787 N N . ALA A 1 241 ? 0.356 -9.457 -2.472 1.00 86.50 241 ALA A N 1
ATOM 1788 C CA . ALA A 1 241 ? 1.639 -9.494 -3.170 1.00 86.50 241 ALA A CA 1
ATOM 1789 C C . ALA A 1 241 ? 2.809 -9.369 -2.182 1.00 86.50 241 ALA A C 1
ATOM 1791 O O . ALA A 1 241 ? 3.782 -10.114 -2.268 1.00 86.50 241 ALA A O 1
ATOM 1792 N N . ALA A 1 242 ? 2.678 -8.545 -1.138 1.00 87.00 242 ALA A N 1
ATOM 1793 C CA . ALA A 1 242 ? 3.646 -8.475 -0.042 1.00 87.00 242 ALA A CA 1
ATOM 1794 C C . ALA A 1 242 ? 3.717 -9.754 0.811 1.00 87.00 242 ALA A C 1
ATOM 1796 O O . ALA A 1 242 ? 4.657 -9.920 1.581 1.00 87.00 242 ALA A O 1
ATOM 1797 N N . GLY A 1 243 ? 2.736 -10.656 0.712 1.00 81.75 243 GLY A N 1
ATOM 1798 C CA . GLY A 1 243 ? 2.620 -11.814 1.602 1.00 81.75 243 GLY A CA 1
ATOM 1799 C C . GLY A 1 243 ? 2.172 -11.435 3.017 1.00 81.75 243 GLY A C 1
ATOM 1800 O O . GLY A 1 243 ? 2.353 -12.214 3.945 1.00 81.75 243 GLY A O 1
ATOM 1801 N N . LEU A 1 244 ? 1.579 -10.248 3.183 1.00 80.25 244 LEU A N 1
ATOM 1802 C CA . LEU A 1 244 ? 1.195 -9.672 4.473 1.00 80.25 244 LEU A CA 1
ATOM 1803 C C . LEU A 1 244 ? -0.318 -9.747 4.725 1.00 80.25 244 LEU A C 1
ATOM 1805 O O . LEU A 1 244 ? -0.824 -9.087 5.623 1.00 80.25 244 LEU A O 1
ATOM 1809 N N . GLY A 1 245 ? -1.063 -10.566 3.977 1.00 70.62 245 GLY A N 1
ATOM 1810 C CA . GLY A 1 245 ? -2.525 -10.678 4.118 1.00 70.62 245 GLY A CA 1
ATOM 1811 C C . GLY A 1 245 ? -3.016 -11.202 5.475 1.00 70.62 245 GLY A C 1
ATOM 1812 O O . GLY A 1 245 ? -4.186 -11.043 5.801 1.00 70.62 245 GLY A O 1
ATOM 1813 N N . ARG A 1 246 ? -2.136 -11.813 6.279 1.00 64.38 246 ARG A N 1
ATOM 1814 C CA . ARG A 1 246 ? -2.429 -12.220 7.669 1.00 64.38 246 ARG A CA 1
ATOM 1815 C C . ARG A 1 246 ? -2.073 -11.150 8.704 1.00 64.38 246 ARG A C 1
ATOM 1817 O O . ARG A 1 246 ? -2.354 -11.316 9.882 1.00 64.38 246 ARG A O 1
ATOM 1824 N N . THR A 1 247 ? -1.425 -10.090 8.246 1.00 62.53 247 THR A N 1
ATOM 1825 C CA . THR A 1 247 ? -0.591 -9.181 9.033 1.00 62.53 247 THR A CA 1
ATOM 1826 C C . THR A 1 247 ? -1.111 -7.752 8.921 1.00 62.53 247 THR A C 1
ATOM 1828 O O . THR A 1 247 ? -1.129 -7.016 9.897 1.00 62.53 247 THR A O 1
ATOM 1831 N N . LEU A 1 248 ? -1.579 -7.372 7.731 1.00 66.06 248 LEU A N 1
ATOM 1832 C CA . LEU A 1 248 ? -2.196 -6.091 7.427 1.00 66.06 248 LEU A CA 1
ATOM 1833 C C . LEU A 1 248 ? -3.614 -6.335 6.907 1.00 66.06 248 LEU A C 1
ATOM 1835 O O . LEU A 1 248 ? -3.843 -7.195 6.058 1.00 66.06 248 LEU A O 1
ATOM 1839 N N . GLY A 1 249 ? -4.567 -5.545 7.392 1.00 59.84 249 GLY A N 1
ATOM 1840 C CA . GLY A 1 249 ? -5.935 -5.512 6.882 1.00 59.84 249 GLY A CA 1
ATOM 1841 C C . GLY A 1 249 ? -6.399 -4.071 6.774 1.00 59.84 249 GLY A C 1
ATOM 1842 O O . GLY A 1 249 ? -6.089 -3.290 7.665 1.00 59.84 249 GLY A O 1
ATOM 1843 N N . ALA A 1 250 ? -7.123 -3.732 5.706 1.00 58.25 250 ALA A N 1
ATOM 1844 C CA . ALA A 1 250 ? -7.600 -2.381 5.425 1.00 58.25 250 ALA A CA 1
ATOM 1845 C C . ALA A 1 250 ? -9.087 -2.208 5.782 1.00 58.25 250 ALA A C 1
ATOM 1847 O O . ALA A 1 250 ? -9.915 -3.046 5.425 1.00 58.25 250 ALA A O 1
ATOM 1848 N N . VAL A 1 251 ? -9.451 -1.115 6.463 1.00 59.03 251 VAL A N 1
ATOM 1849 C CA . VAL A 1 251 ? -10.860 -0.738 6.730 1.00 59.03 251 VAL A CA 1
ATOM 1850 C C . VAL A 1 251 ? -11.241 0.493 5.945 1.00 59.03 251 VAL A C 1
ATOM 1852 O O . VAL A 1 251 ? -10.424 1.395 5.808 1.00 59.03 251 VAL A O 1
ATOM 1855 N N . LEU A 1 252 ? -12.516 0.572 5.562 1.00 55.53 252 LEU A N 1
ATOM 1856 C CA . LEU A 1 252 ? -13.119 1.803 5.089 1.00 55.53 252 LEU A CA 1
ATOM 1857 C C . LEU A 1 252 ? -14.530 2.016 5.651 1.00 55.53 252 LEU A C 1
ATOM 1859 O O . LEU A 1 252 ? -15.262 1.064 5.919 1.00 55.53 252 LEU A O 1
ATOM 1863 N N . ARG A 1 253 ? -14.945 3.283 5.743 1.00 51.81 253 ARG A N 1
ATOM 1864 C CA . ARG A 1 253 ? -16.341 3.687 5.898 1.00 51.81 253 ARG A CA 1
ATOM 1865 C C . ARG A 1 253 ? -16.821 4.477 4.675 1.00 51.81 253 ARG A C 1
ATOM 1867 O O . ARG A 1 253 ? -16.200 5.456 4.283 1.00 51.81 253 ARG A O 1
ATOM 1874 N N . SER A 1 254 ? -17.975 4.091 4.132 1.00 49.72 254 SER A N 1
ATOM 1875 C CA . SER A 1 254 ? -18.756 4.949 3.230 1.00 49.72 254 SER A CA 1
ATOM 1876 C C . SER A 1 254 ? -19.599 5.935 4.049 1.00 49.72 2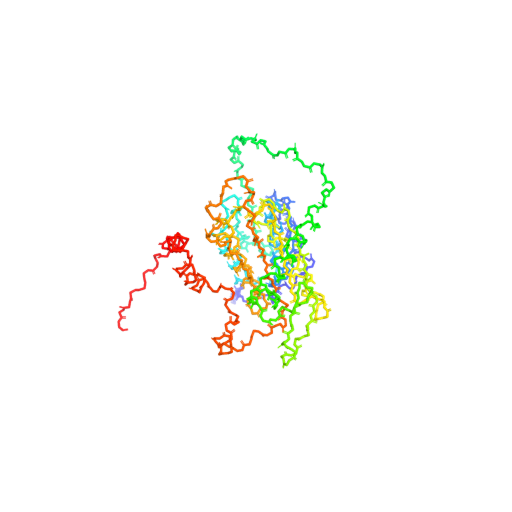54 SER A C 1
ATOM 1878 O O . SER A 1 254 ? -20.102 5.545 5.113 1.00 49.72 254 SER A O 1
ATOM 1880 N N . PRO A 1 255 ? -19.789 7.192 3.613 1.00 48.19 255 PRO A N 1
ATOM 1881 C CA . PRO A 1 255 ? -20.738 8.083 4.262 1.00 48.19 255 PRO A CA 1
ATOM 1882 C C . PRO A 1 255 ? -22.144 7.458 4.227 1.00 48.19 255 PRO A C 1
ATOM 1884 O O . PRO A 1 255 ? -22.516 6.825 3.240 1.00 48.19 255 PRO A O 1
ATOM 1887 N N . PRO A 1 256 ? -22.946 7.600 5.297 1.00 45.56 256 PRO A N 1
ATOM 1888 C CA . PRO A 1 256 ? -24.301 7.067 5.307 1.00 45.56 256 PRO A CA 1
ATOM 1889 C C . PRO A 1 256 ? -25.131 7.708 4.187 1.00 45.56 256 PRO A C 1
ATOM 1891 O O . PRO A 1 256 ? -25.093 8.926 4.002 1.00 45.56 256 PRO A O 1
ATOM 1894 N N . ALA A 1 257 ? -25.924 6.890 3.486 1.00 45.16 257 ALA A N 1
ATOM 1895 C CA . ALA A 1 257 ? -26.754 7.291 2.343 1.00 45.16 257 ALA A CA 1
ATOM 1896 C C . ALA A 1 257 ? -27.675 8.498 2.627 1.00 45.16 257 ALA A C 1
ATOM 1898 O O . ALA A 1 257 ? -28.030 9.241 1.716 1.00 45.16 257 ALA A O 1
ATOM 1899 N N . VAL A 1 258 ? -28.005 8.755 3.896 1.00 43.88 258 VAL A N 1
ATOM 1900 C CA . VAL A 1 258 ? -28.818 9.900 4.342 1.00 43.88 258 VAL A CA 1
ATOM 1901 C C . VAL A 1 258 ? -28.156 11.255 4.026 1.00 43.88 258 VAL A C 1
ATOM 1903 O O . VAL A 1 258 ? -28.848 12.241 3.791 1.00 43.88 258 VAL A O 1
ATOM 1906 N N . VAL A 1 259 ? -26.824 11.319 3.915 1.00 44.25 259 VAL A N 1
ATOM 1907 C CA . VAL A 1 259 ? -26.099 12.557 3.556 1.00 44.25 259 VAL A CA 1
ATOM 1908 C C . VAL A 1 259 ? -26.178 12.855 2.047 1.00 44.25 259 VAL A C 1
ATOM 1910 O O . VAL A 1 259 ? -25.951 13.988 1.622 1.00 44.25 259 VAL A O 1
ATOM 1913 N N . ALA A 1 260 ? -26.586 11.889 1.214 1.00 44.75 260 ALA A N 1
ATOM 1914 C CA . ALA A 1 260 ? -26.730 12.092 -0.229 1.00 44.75 260 ALA A CA 1
ATOM 1915 C C . ALA A 1 260 ? -27.856 13.080 -0.602 1.00 44.75 260 ALA A C 1
ATOM 1917 O O . ALA A 1 260 ? -27.846 13.604 -1.720 1.00 44.75 260 ALA A O 1
ATOM 1918 N N . GLN A 1 261 ? -28.777 13.378 0.325 1.00 43.97 261 GLN A N 1
ATOM 1919 C CA . GLN A 1 261 ? -29.871 14.344 0.145 1.00 43.97 261 GLN A CA 1
ATOM 1920 C C . GLN A 1 261 ? -29.604 15.720 0.781 1.00 43.97 261 GLN A C 1
ATOM 1922 O O . GLN A 1 261 ? -30.421 16.626 0.628 1.00 43.97 261 GLN A O 1
ATOM 1927 N N . ALA A 1 262 ? -28.468 15.918 1.461 1.00 44.72 262 ALA A N 1
ATOM 1928 C CA . ALA A 1 262 ? -28.123 17.224 2.016 1.00 44.72 262 ALA A CA 1
ATOM 1929 C C . ALA A 1 262 ? -27.848 18.253 0.892 1.00 44.72 262 ALA A C 1
ATOM 1931 O O . ALA A 1 262 ? -27.257 17.886 -0.138 1.00 44.72 262 ALA A O 1
ATOM 1932 N N . PRO A 1 263 ? -28.264 19.526 1.069 1.00 48.84 263 PRO A N 1
ATOM 1933 C CA . PRO A 1 263 ? -28.069 20.591 0.087 1.00 48.84 263 PRO A CA 1
ATOM 1934 C C . PRO A 1 263 ? -26.591 20.734 -0.303 1.00 48.84 263 PRO A C 1
ATOM 1936 O O . PRO A 1 263 ? -25.698 20.591 0.531 1.00 48.84 263 PRO A O 1
ATOM 1939 N N . ARG A 1 264 ? -26.339 21.028 -1.588 1.00 50.19 264 ARG A N 1
ATOM 1940 C CA . ARG A 1 264 ? -25.004 21.100 -2.228 1.00 50.19 264 ARG A CA 1
ATOM 1941 C C . ARG A 1 264 ? -24.013 22.083 -1.574 1.00 50.19 264 ARG A C 1
ATOM 1943 O O . ARG A 1 264 ? -22.862 22.121 -1.986 1.00 50.19 264 ARG A O 1
ATOM 1950 N N . SER A 1 265 ? -24.447 22.884 -0.605 1.00 42.69 265 SER A N 1
ATOM 1951 C CA . SER A 1 265 ? -23.669 23.949 0.032 1.00 42.69 265 SER A CA 1
ATOM 1952 C C . SER A 1 265 ? -22.762 23.491 1.177 1.00 42.69 265 SER A C 1
ATOM 1954 O O . SER A 1 265 ? -21.916 24.273 1.600 1.00 42.69 265 SER A O 1
ATOM 1956 N N . TYR A 1 266 ? -22.887 22.252 1.665 1.00 39.91 266 TYR A N 1
ATOM 1957 C CA . TYR A 1 266 ? -21.896 21.682 2.581 1.00 39.91 266 TYR A CA 1
ATOM 1958 C C . TYR A 1 266 ? -20.926 20.785 1.810 1.00 39.91 266 TYR A C 1
ATOM 1960 O O . TYR A 1 266 ? -21.392 19.892 1.093 1.00 39.91 266 TYR A O 1
ATOM 1968 N N . PRO A 1 267 ? -19.598 20.971 1.956 1.00 44.09 267 PRO A N 1
ATOM 1969 C CA . PRO A 1 267 ? -18.637 20.040 1.387 1.00 44.09 267 PRO A CA 1
ATOM 1970 C C . PRO A 1 267 ? -18.960 18.650 1.936 1.00 44.09 267 PRO A C 1
ATOM 1972 O O . PRO A 1 267 ? -18.997 18.427 3.149 1.00 44.09 267 PRO A O 1
ATOM 1975 N N . ARG A 1 268 ? -19.292 17.729 1.029 1.00 48.53 268 ARG A N 1
ATOM 1976 C CA . ARG A 1 268 ? -19.568 16.332 1.357 1.00 48.53 268 ARG A CA 1
ATOM 1977 C C . ARG A 1 268 ? -18.245 15.694 1.734 1.00 48.53 268 ARG A C 1
ATOM 1979 O O . ARG A 1 268 ? -17.549 15.148 0.895 1.00 48.53 268 ARG A O 1
ATOM 1986 N N . LEU A 1 269 ? -17.897 15.814 3.005 1.00 47.72 269 LEU A N 1
ATOM 1987 C CA . LEU A 1 269 ? -16.671 15.262 3.547 1.00 47.72 269 LEU A CA 1
ATOM 1988 C C . LEU A 1 269 ? -16.857 13.757 3.705 1.00 47.72 269 LEU A C 1
ATOM 1990 O O . LEU A 1 269 ? -17.401 13.267 4.696 1.00 47.72 269 LEU A O 1
ATOM 1994 N N . ILE A 1 270 ? -16.458 13.023 2.678 1.00 49.22 270 ILE A N 1
ATOM 1995 C CA . ILE A 1 270 ? -16.319 11.576 2.746 1.00 49.22 270 ILE A CA 1
ATOM 1996 C C . ILE A 1 270 ? -15.076 11.314 3.604 1.00 49.22 270 ILE A C 1
ATOM 1998 O O . ILE A 1 270 ? -13.947 11.539 3.193 1.00 49.22 270 ILE A O 1
ATOM 2002 N N . GLU A 1 271 ? -15.261 10.864 4.838 1.00 56.44 271 GLU A N 1
ATOM 2003 C CA . GLU A 1 271 ? -14.140 10.490 5.709 1.00 56.44 271 GLU A CA 1
ATOM 2004 C C . GLU A 1 271 ? -13.603 9.109 5.274 1.00 56.44 271 GLU A C 1
ATOM 2006 O O . GLU A 1 271 ? -13.858 8.099 5.929 1.00 56.44 271 GLU A O 1
ATOM 2011 N N . ALA A 1 272 ? -12.934 9.055 4.116 1.00 53.88 272 ALA A N 1
ATOM 2012 C CA . ALA A 1 272 ? -12.241 7.872 3.615 1.00 53.88 272 ALA A CA 1
ATOM 2013 C C . ALA A 1 272 ? -10.815 7.821 4.184 1.00 53.88 272 ALA A C 1
ATOM 2015 O O . ALA A 1 272 ? -10.084 8.813 4.173 1.00 53.88 272 ALA A O 1
ATOM 2016 N N . GLY A 1 273 ? -10.421 6.658 4.693 1.00 56.66 273 GLY A N 1
ATOM 2017 C CA . GLY A 1 273 ? -9.084 6.423 5.218 1.00 56.66 273 GLY A CA 1
ATOM 2018 C C . GLY A 1 273 ? -8.775 4.938 5.285 1.00 56.66 273 GLY A C 1
ATOM 2019 O O . GLY A 1 273 ? -9.690 4.118 5.260 1.00 56.66 273 GLY A O 1
ATOM 2020 N N . ILE A 1 274 ? -7.491 4.602 5.350 1.00 64.69 274 ILE A N 1
ATOM 2021 C CA . ILE A 1 274 ? -7.014 3.222 5.447 1.00 64.69 274 ILE A CA 1
ATOM 2022 C C . ILE A 1 274 ? -6.635 2.967 6.898 1.00 64.69 274 ILE A C 1
ATOM 2024 O O . ILE A 1 274 ? -5.727 3.614 7.413 1.00 64.69 274 ILE A O 1
ATOM 2028 N N . VAL A 1 275 ? -7.314 2.026 7.550 1.00 62.09 275 VAL A N 1
ATOM 2029 C CA . VAL A 1 275 ? -6.881 1.514 8.858 1.00 62.09 275 VAL A CA 1
ATOM 2030 C C . VAL A 1 275 ? -6.044 0.265 8.643 1.00 62.09 275 VAL A C 1
ATOM 2032 O O . VAL A 1 275 ? -6.512 -0.614 7.936 1.00 62.09 275 VAL A O 1
ATOM 2035 N N . CYS A 1 276 ? -4.869 0.164 9.254 1.00 64.31 276 CYS A N 1
ATOM 2036 C CA . CYS A 1 276 ? -4.043 -1.044 9.295 1.00 64.31 276 CYS A CA 1
ATOM 2037 C C . CYS A 1 276 ? -3.684 -1.397 10.729 1.00 64.31 276 CYS A C 1
ATOM 2039 O O . CYS A 1 276 ? -3.422 -0.499 11.514 1.00 64.31 276 CYS A O 1
ATOM 2041 N N . PHE A 1 277 ? -3.662 -2.685 11.061 1.00 60.25 277 PHE A N 1
ATOM 2042 C CA . PHE A 1 277 ? -3.295 -3.187 12.388 1.00 60.25 277 PHE A CA 1
ATOM 2043 C C . PHE A 1 277 ? -1.884 -3.770 12.364 1.00 60.25 277 PHE A C 1
ATOM 2045 O O . PHE A 1 277 ? -1.413 -4.186 11.306 1.00 60.25 277 PHE A O 1
ATOM 2052 N N . HIS A 1 278 ? -1.211 -3.768 13.514 1.00 54.03 278 HIS A N 1
ATOM 2053 C CA . HIS A 1 278 ? 0.162 -4.248 13.630 1.00 54.03 278 HIS A CA 1
ATOM 2054 C C . HIS A 1 278 ? 0.286 -5.729 13.205 1.00 54.03 278 HIS A C 1
ATOM 2056 O O . HIS A 1 278 ? -0.613 -6.528 13.474 1.00 54.03 278 HIS A O 1
ATOM 2062 N N . PRO A 1 279 ? 1.427 -6.134 12.618 1.00 53.12 279 PRO A N 1
ATOM 2063 C CA . PRO A 1 279 ? 1.701 -7.502 12.194 1.00 53.12 279 PRO A CA 1
ATOM 2064 C C . PRO A 1 279 ? 1.418 -8.644 13.161 1.00 53.12 279 PRO A C 1
ATOM 2066 O O . PRO A 1 279 ? 1.178 -9.773 12.742 1.00 53.12 279 PRO A O 1
ATOM 2069 N N . GLN A 1 280 ? 1.517 -8.350 14.448 1.00 52.28 280 GLN A N 1
ATOM 2070 C CA . GLN A 1 280 ? 1.455 -9.331 15.528 1.00 52.28 280 GLN A CA 1
ATOM 2071 C C . GLN A 1 280 ? 0.058 -9.497 16.106 1.00 52.28 280 GLN A C 1
ATOM 2073 O O . GLN A 1 280 ? -0.138 -10.267 17.040 1.00 52.28 280 GLN A O 1
ATOM 2078 N N . TYR A 1 281 ? -0.925 -8.802 15.537 1.00 53.34 281 TYR A N 1
ATOM 2079 C CA . TYR A 1 281 ? -2.309 -9.197 15.691 1.00 53.34 281 TYR A CA 1
ATOM 2080 C C . TYR A 1 281 ? -2.449 -10.516 14.936 1.00 53.34 281 TYR A C 1
ATOM 2082 O O . TYR A 1 281 ? -2.814 -10.521 13.761 1.00 53.34 281 TYR A O 1
ATOM 2090 N N . GLU A 1 282 ? -2.122 -11.639 15.586 1.00 46.19 282 GLU A N 1
ATOM 2091 C CA . GLU A 1 282 ? -2.559 -12.933 15.082 1.00 46.19 282 GLU A CA 1
ATOM 2092 C C . GLU A 1 282 ? -4.062 -12.813 14.894 1.00 46.19 282 GLU A C 1
ATOM 2094 O O . GLU A 1 282 ? -4.812 -12.569 15.843 1.00 46.19 282 GLU A O 1
ATOM 2099 N N . THR A 1 283 ? -4.496 -12.896 13.638 1.00 46.34 283 THR A N 1
ATOM 2100 C CA . THR A 1 283 ? -5.915 -12.946 13.336 1.00 46.34 283 THR A CA 1
ATOM 2101 C C . THR A 1 283 ? -6.417 -14.181 14.073 1.00 46.34 283 THR A C 1
ATOM 2103 O O . THR A 1 283 ? -5.895 -15.270 13.819 1.00 46.34 283 THR A O 1
ATOM 2106 N N . PRO A 1 284 ? -7.358 -14.048 15.028 1.00 48.56 284 PRO A N 1
ATOM 2107 C CA . PRO A 1 284 ? -7.819 -15.211 15.773 1.00 48.56 284 PRO A CA 1
ATOM 2108 C C . PRO A 1 284 ? -8.327 -16.283 14.809 1.00 48.56 284 PRO A C 1
ATOM 2110 O O . PRO A 1 284 ? -8.612 -15.981 13.654 1.00 48.56 284 PRO A O 1
ATOM 2113 N N . SER A 1 285 ? -8.430 -17.537 15.250 1.00 56.91 285 SER A N 1
ATOM 2114 C CA . SER A 1 285 ? -8.805 -18.641 14.353 1.00 56.91 285 SER A CA 1
ATOM 2115 C C . SER A 1 285 ? -10.046 -18.322 13.505 1.00 56.91 285 SER A C 1
ATOM 2117 O O . SER A 1 285 ? -10.937 -17.598 13.953 1.00 56.91 285 SER A O 1
ATOM 2119 N N . ASP A 1 286 ? -10.158 -18.905 12.306 1.00 52.56 286 ASP A N 1
ATOM 2120 C CA . ASP A 1 286 ? -11.303 -18.683 11.403 1.00 52.56 286 ASP A CA 1
ATOM 2121 C C . ASP A 1 286 ? -12.662 -18.849 12.111 1.00 52.56 286 ASP A C 1
ATOM 2123 O O . ASP A 1 286 ? -13.614 -18.108 11.857 1.00 52.56 286 ASP A O 1
ATOM 2127 N N . ALA A 1 287 ? -12.741 -19.775 13.072 1.00 53.44 287 ALA A N 1
ATOM 2128 C CA . ALA A 1 287 ? -13.908 -19.985 13.925 1.00 53.44 287 ALA A CA 1
ATOM 2129 C C . ALA A 1 287 ? -14.183 -18.809 14.884 1.00 53.44 287 ALA A C 1
ATOM 2131 O O . ALA A 1 287 ? -15.338 -18.424 15.089 1.00 53.44 287 ALA A O 1
ATOM 2132 N N . TRP A 1 288 ? -13.143 -18.214 15.468 1.00 51.69 288 TRP A N 1
ATOM 2133 C CA . TRP A 1 288 ? -13.260 -17.028 16.312 1.00 51.69 288 TRP A CA 1
ATOM 2134 C C . TRP A 1 288 ? -13.637 -15.789 15.491 1.00 51.69 288 TRP A C 1
ATOM 2136 O O . TRP A 1 288 ? -14.523 -15.047 15.919 1.00 51.69 288 TRP A O 1
ATOM 2146 N N . LEU A 1 289 ? -13.054 -15.602 14.299 1.00 47.78 289 LEU A N 1
ATOM 2147 C CA . LEU A 1 289 ? -13.408 -14.535 13.346 1.00 47.78 289 LEU A CA 1
ATOM 2148 C C . LEU A 1 289 ? -14.869 -14.645 12.895 1.00 47.78 289 LEU A C 1
ATOM 2150 O O . LEU A 1 289 ? -15.615 -13.660 12.892 1.00 47.78 289 LEU A O 1
ATOM 2154 N N . ALA A 1 290 ? -15.321 -15.864 12.588 1.00 49.00 290 ALA A N 1
ATOM 2155 C CA . ALA A 1 290 ? -16.713 -16.143 12.246 1.00 49.00 290 ALA A CA 1
ATOM 2156 C C . ALA A 1 290 ? -17.681 -15.793 13.391 1.00 49.00 290 ALA A C 1
ATOM 2158 O O . ALA A 1 290 ? -18.786 -15.310 13.133 1.00 49.00 290 ALA A O 1
ATOM 2159 N N . ARG A 1 291 ? -17.261 -15.992 14.648 1.00 45.34 291 ARG A N 1
ATOM 2160 C CA . ARG A 1 291 ? -18.077 -15.781 15.854 1.00 45.34 291 ARG A CA 1
ATOM 2161 C C . ARG A 1 291 ? -18.093 -14.333 16.352 1.00 45.34 291 ARG A C 1
ATOM 2163 O O . ARG A 1 291 ? -19.149 -13.846 16.744 1.00 45.34 291 ARG A O 1
ATOM 2170 N N . HIS A 1 292 ? -16.958 -13.640 16.317 1.00 40.78 292 HIS A N 1
ATOM 2171 C CA . HIS A 1 292 ? -16.801 -12.285 16.866 1.00 40.78 292 HIS A CA 1
ATOM 2172 C C . HIS A 1 292 ? -16.877 -11.190 15.796 1.00 40.78 292 HIS A C 1
ATOM 2174 O O . HIS A 1 292 ? -16.723 -10.012 16.105 1.00 40.78 292 HIS A O 1
ATOM 2180 N N . ARG A 1 293 ? -17.139 -11.570 14.534 1.00 43.62 293 ARG A N 1
ATOM 2181 C CA . ARG A 1 293 ? -17.177 -10.684 13.354 1.00 43.62 293 ARG A CA 1
ATOM 2182 C C . ARG A 1 293 ? -15.888 -9.889 13.132 1.00 43.62 293 ARG A C 1
ATOM 2184 O O . ARG A 1 293 ? -15.880 -8.932 12.361 1.00 43.62 293 ARG A O 1
ATOM 2191 N N . PHE A 1 294 ? -14.805 -10.300 13.773 1.00 36.06 294 PHE A N 1
ATOM 2192 C CA . PHE A 1 294 ? -13.483 -9.776 13.505 1.00 36.06 294 PHE A CA 1
ATOM 2193 C C . PHE A 1 294 ? -12.935 -10.453 12.245 1.00 36.06 294 PHE A C 1
ATOM 2195 O O . PHE A 1 294 ? -13.298 -11.587 11.955 1.00 36.06 294 PHE A O 1
ATOM 2202 N N . GLY A 1 295 ? -12.113 -9.766 11.455 1.00 35.94 295 GLY A N 1
ATOM 2203 C CA . GLY A 1 295 ? -11.457 -10.375 10.286 1.00 35.94 295 GLY A CA 1
ATOM 2204 C C . GLY A 1 295 ? -12.308 -10.546 9.026 1.00 35.94 295 GLY A C 1
ATOM 2205 O O . GLY A 1 295 ? -11.955 -11.313 8.142 1.00 35.94 295 GLY A O 1
ATOM 2206 N N . HIS A 1 296 ? -13.391 -9.786 8.875 1.00 37.25 296 HIS A N 1
ATOM 2207 C CA . HIS A 1 296 ? -13.808 -9.361 7.538 1.00 37.25 296 HIS A CA 1
ATOM 2208 C C . HIS A 1 296 ? -14.170 -7.888 7.570 1.00 37.25 296 HIS A C 1
ATOM 2210 O O . HIS A 1 296 ? -15.317 -7.493 7.347 1.00 37.25 296 HIS A O 1
ATOM 2216 N N . MET A 1 297 ? -13.146 -7.080 7.819 1.00 43.56 297 MET A N 1
ATOM 2217 C CA . MET A 1 297 ? -13.069 -5.710 7.330 1.00 43.56 297 MET A CA 1
ATOM 2218 C C . MET A 1 297 ? -13.010 -5.801 5.805 1.00 43.56 297 MET A C 1
ATOM 2220 O O . MET A 1 297 ? -11.961 -5.843 5.184 1.00 43.56 297 MET A O 1
ATOM 2224 N N . HIS A 1 298 ? -14.202 -6.047 5.269 1.00 40.53 298 HIS A N 1
ATOM 2225 C CA . HIS A 1 298 ? -14.556 -6.297 3.887 1.00 40.53 298 HIS A CA 1
ATOM 2226 C C . HIS A 1 298 ? -13.711 -7.350 3.161 1.00 40.53 298 HIS A C 1
ATOM 2228 O O . HIS A 1 298 ? -12.968 -7.021 2.249 1.00 40.53 298 HIS A O 1
ATOM 2234 N N . SER A 1 299 ? -14.005 -8.646 3.383 1.00 40.16 299 SER A N 1
ATOM 2235 C CA . SER A 1 299 ? -13.983 -9.493 2.183 1.00 40.16 299 SER A CA 1
ATOM 2236 C C . SER A 1 299 ? -14.991 -8.892 1.195 1.00 40.16 299 SER A C 1
ATOM 2238 O O . SER A 1 299 ? -16.108 -8.532 1.615 1.00 40.16 299 SER A O 1
ATOM 2240 N N . PRO A 1 300 ? -14.653 -8.775 -0.098 1.00 40.75 300 PRO A N 1
ATOM 2241 C CA . PRO A 1 300 ? -15.535 -8.196 -1.106 1.00 40.75 300 PRO A CA 1
ATOM 2242 C C . PRO A 1 300 ? -16.961 -8.768 -1.077 1.00 40.75 300 PRO A C 1
ATOM 2244 O O . PRO A 1 300 ? -17.916 -8.070 -1.402 1.00 40.75 300 PRO A O 1
ATOM 2247 N N . SER A 1 301 ? -17.139 -10.019 -0.645 1.00 41.03 301 SER A N 1
ATOM 2248 C CA . SER A 1 301 ? -18.430 -10.704 -0.490 1.00 41.03 301 SER A CA 1
ATOM 2249 C C . SER A 1 301 ? -19.294 -10.151 0.653 1.00 41.03 301 SER A C 1
ATOM 2251 O O . SER A 1 301 ? -20.513 -10.032 0.505 1.00 41.03 301 SER A O 1
ATOM 2253 N N . LYS A 1 302 ? -18.683 -9.795 1.790 1.00 40.97 302 LYS A N 1
ATOM 2254 C CA . LYS A 1 302 ? -19.373 -9.225 2.960 1.00 40.97 302 LYS A CA 1
ATOM 2255 C C . LYS A 1 302 ? -19.594 -7.721 2.815 1.00 40.97 302 LYS A C 1
ATOM 2257 O O . LYS A 1 302 ? -20.660 -7.256 3.200 1.00 40.97 302 LYS A O 1
ATOM 2262 N N . LEU A 1 303 ? -18.679 -6.992 2.164 1.00 41.72 303 LEU A N 1
ATOM 2263 C CA . LEU A 1 303 ? -18.956 -5.626 1.699 1.00 41.72 303 LEU A CA 1
ATOM 2264 C C . LEU A 1 303 ? -20.100 -5.618 0.689 1.00 41.72 303 LEU A C 1
ATOM 2266 O O . LEU A 1 303 ? -21.049 -4.874 0.867 1.00 41.72 303 LEU A O 1
ATOM 2270 N N . ARG A 1 304 ? -20.089 -6.515 -0.307 1.00 47.72 304 ARG A N 1
ATOM 2271 C CA . ARG A 1 304 ? -21.223 -6.688 -1.232 1.00 47.72 304 ARG A CA 1
ATOM 2272 C C . ARG A 1 304 ? -22.521 -7.003 -0.501 1.00 47.72 304 ARG A C 1
ATOM 2274 O O . ARG A 1 304 ? -23.567 -6.517 -0.902 1.00 47.72 304 ARG A O 1
ATOM 2281 N N . ARG A 1 305 ? -22.488 -7.818 0.556 1.00 46.78 305 ARG A N 1
ATOM 2282 C CA . ARG A 1 305 ? -23.666 -8.087 1.389 1.00 46.78 305 ARG A CA 1
ATOM 2283 C C . ARG A 1 305 ? -24.140 -6.834 2.133 1.00 46.78 305 ARG A C 1
ATOM 2285 O O . ARG A 1 305 ? -25.301 -6.494 1.983 1.00 46.78 305 ARG A O 1
ATOM 2292 N N . TYR A 1 306 ? -23.252 -6.129 2.826 1.00 44.81 306 TYR A N 1
ATOM 2293 C CA . TYR A 1 306 ? -23.572 -4.880 3.519 1.00 44.81 306 TYR A CA 1
ATOM 2294 C C . TYR A 1 306 ? -24.098 -3.804 2.555 1.00 44.81 306 TYR A C 1
ATOM 2296 O O . TYR A 1 306 ? -25.123 -3.188 2.815 1.00 44.81 306 TYR A O 1
ATOM 2304 N N . LEU A 1 307 ? -23.460 -3.632 1.394 1.00 44.69 307 LEU A N 1
ATOM 2305 C CA . LEU A 1 307 ? -23.935 -2.743 0.336 1.00 44.69 307 LEU A CA 1
ATOM 2306 C C . LEU A 1 307 ? -25.291 -3.206 -0.205 1.00 44.69 307 LEU A C 1
ATOM 2308 O O . LEU A 1 307 ? -26.165 -2.386 -0.405 1.00 44.69 307 LEU A O 1
ATOM 2312 N N . ARG A 1 308 ? -25.550 -4.505 -0.385 1.00 53.56 308 ARG A N 1
ATOM 2313 C CA . ARG A 1 308 ? -26.902 -4.970 -0.757 1.00 53.56 308 ARG A CA 1
ATOM 2314 C C . ARG A 1 308 ? -27.948 -4.649 0.313 1.00 53.56 308 ARG A C 1
ATOM 2316 O O . ARG A 1 308 ? -29.078 -4.339 -0.041 1.00 53.56 308 ARG A O 1
ATOM 2323 N N . GLU A 1 309 ? -27.575 -4.738 1.586 1.00 47.50 309 GLU A N 1
ATOM 2324 C CA . GLU A 1 309 ? -28.464 -4.515 2.732 1.00 47.50 309 GLU A CA 1
ATOM 2325 C C . GLU A 1 309 ? -28.704 -3.019 3.016 1.00 47.50 309 GLU A C 1
ATOM 2327 O O . GLU A 1 309 ? -29.764 -2.663 3.525 1.00 47.50 309 GLU A O 1
ATOM 2332 N N . HIS A 1 310 ? -27.759 -2.138 2.664 1.00 42.94 310 HIS A N 1
ATOM 2333 C CA . HIS A 1 310 ? -27.776 -0.729 3.081 1.00 42.94 310 HIS A CA 1
ATOM 2334 C C . HIS A 1 310 ? -27.569 0.303 1.952 1.00 42.94 310 HIS A C 1
ATOM 2336 O O . HIS A 1 310 ? -27.814 1.485 2.177 1.00 42.94 310 HIS A O 1
ATOM 2342 N N . ASP A 1 311 ? -27.142 -0.110 0.753 1.00 43.56 311 ASP A N 1
ATOM 2343 C CA . ASP A 1 311 ? -26.918 0.741 -0.433 1.00 43.56 311 ASP A CA 1
ATOM 2344 C C . ASP A 1 311 ? -27.013 -0.072 -1.751 1.00 43.56 311 ASP A C 1
ATOM 2346 O O . ASP A 1 311 ? -26.024 -0.402 -2.426 1.00 43.56 311 ASP A O 1
ATOM 2350 N N . ALA A 1 312 ? -28.247 -0.442 -2.110 1.00 49.12 312 ALA A N 1
ATOM 2351 C CA . ALA A 1 312 ? -28.530 -1.321 -3.245 1.00 49.12 312 ALA A CA 1
ATOM 2352 C C . ALA A 1 312 ? -28.027 -0.765 -4.595 1.00 49.12 312 ALA A C 1
ATOM 2354 O O . ALA A 1 312 ? -27.691 -1.537 -5.500 1.00 49.12 312 ALA A O 1
ATOM 2355 N N . ALA A 1 313 ? -27.930 0.562 -4.731 1.00 44.56 313 ALA A N 1
ATOM 2356 C CA . ALA A 1 313 ? -27.436 1.216 -5.939 1.00 44.56 313 ALA A CA 1
ATOM 2357 C C . ALA A 1 313 ? -25.925 0.995 -6.118 1.00 44.56 313 ALA A C 1
ATOM 2359 O O . ALA A 1 313 ? -25.474 0.604 -7.203 1.00 44.56 313 ALA A O 1
ATOM 2360 N N . LEU A 1 314 ? -25.141 1.158 -5.046 1.00 39.78 314 LEU A N 1
ATOM 2361 C CA . LEU A 1 314 ? -23.706 0.888 -5.076 1.00 39.78 314 LEU A CA 1
ATOM 2362 C C . LEU A 1 314 ? -23.427 -0.610 -5.286 1.00 39.78 314 LEU A C 1
ATOM 2364 O O . LEU A 1 314 ? -22.578 -0.966 -6.110 1.00 39.78 314 LEU A O 1
ATOM 2368 N N . ALA A 1 315 ? -24.204 -1.496 -4.652 1.00 43.75 315 ALA A N 1
ATOM 2369 C CA . ALA A 1 315 ? -24.123 -2.947 -4.853 1.00 43.75 315 ALA A CA 1
ATOM 2370 C C . ALA A 1 315 ? -24.367 -3.383 -6.314 1.00 43.75 315 ALA A C 1
ATOM 2372 O O . ALA A 1 315 ? -23.675 -4.263 -6.833 1.00 43.75 315 ALA A O 1
ATOM 2373 N N . ALA A 1 316 ? -25.313 -2.750 -7.014 1.00 48.62 316 ALA A N 1
ATOM 2374 C CA . ALA A 1 316 ? -25.590 -3.044 -8.421 1.00 48.62 316 ALA A CA 1
ATOM 2375 C C . ALA A 1 316 ? -24.449 -2.604 -9.360 1.00 48.62 316 ALA A C 1
ATOM 2377 O O . ALA A 1 316 ? -24.216 -3.237 -10.393 1.00 48.62 316 ALA A O 1
ATOM 2378 N N . SER A 1 317 ? -23.724 -1.536 -9.013 1.00 41.41 317 SER A N 1
ATOM 2379 C CA . SER A 1 317 ? -22.603 -1.029 -9.818 1.00 41.41 317 SER A CA 1
ATOM 2380 C C . SER A 1 317 ? -21.345 -1.904 -9.712 1.00 41.41 317 SER A C 1
ATOM 2382 O O . SER A 1 317 ? -20.610 -2.064 -10.686 1.00 41.41 317 SER A O 1
ATOM 2384 N N . THR A 1 318 ? -21.135 -2.536 -8.556 1.00 38.81 318 THR A N 1
ATOM 2385 C CA . THR A 1 318 ? -19.969 -3.384 -8.264 1.00 38.81 318 THR A CA 1
ATOM 2386 C C . THR A 1 318 ? -20.120 -4.798 -8.821 1.00 38.81 318 THR A C 1
ATOM 2388 O O . THR A 1 318 ? -19.152 -5.374 -9.314 1.00 38.81 318 THR A O 1
ATOM 2391 N N . ALA A 1 319 ? -21.346 -5.330 -8.861 1.00 42.75 319 ALA A N 1
ATOM 2392 C CA . ALA A 1 319 ? -21.649 -6.602 -9.520 1.00 42.75 319 ALA A CA 1
ATOM 2393 C C . ALA A 1 319 ? -21.392 -6.568 -11.043 1.00 42.75 319 ALA A C 1
ATOM 2395 O O . ALA A 1 319 ? -20.912 -7.548 -11.614 1.00 42.75 319 ALA A O 1
ATOM 2396 N N . ARG A 1 320 ? -21.651 -5.428 -11.703 1.00 42.81 320 ARG A N 1
ATOM 2397 C CA . ARG A 1 320 ? -21.415 -5.263 -13.151 1.00 42.81 320 ARG A CA 1
ATOM 2398 C C . ARG A 1 320 ? -19.930 -5.215 -13.511 1.00 42.81 320 ARG A C 1
ATOM 2400 O O . ARG A 1 320 ? -19.554 -5.760 -14.547 1.00 42.81 320 ARG A O 1
ATOM 2407 N N . ALA A 1 321 ? -19.093 -4.619 -12.659 1.00 35.75 321 ALA A N 1
ATOM 2408 C CA . ALA A 1 321 ? -17.642 -4.593 -12.852 1.00 35.75 321 ALA A CA 1
ATOM 2409 C C . ALA A 1 321 ? -17.040 -6.013 -12.828 1.00 35.75 321 ALA A C 1
ATOM 2411 O O . ALA A 1 321 ? -16.264 -6.363 -13.711 1.00 35.75 321 ALA A O 1
ATOM 2412 N N . ALA A 1 322 ? -17.496 -6.873 -11.909 1.00 39.38 322 ALA A N 1
ATOM 2413 C CA . ALA A 1 322 ? -17.048 -8.267 -11.823 1.00 39.38 322 ALA A CA 1
ATOM 2414 C C . ALA A 1 322 ? -17.478 -9.124 -13.032 1.00 39.38 322 ALA A C 1
ATOM 2416 O O . ALA A 1 322 ? -16.711 -9.953 -13.511 1.00 39.38 322 ALA A O 1
ATOM 2417 N N . SER A 1 323 ? -18.678 -8.896 -13.582 1.00 39.47 323 SER A N 1
ATOM 2418 C CA . SER A 1 323 ? -19.177 -9.643 -14.753 1.00 39.47 323 SER A CA 1
ATOM 2419 C C . SER A 1 323 ? -18.442 -9.345 -16.070 1.00 39.47 323 SER A C 1
ATOM 2421 O O . SER A 1 323 ? -18.597 -10.081 -17.043 1.00 39.47 323 SER A O 1
ATOM 2423 N N . ARG A 1 324 ? -17.636 -8.274 -16.112 1.00 40.97 324 ARG A N 1
ATOM 2424 C CA . ARG A 1 324 ? -16.815 -7.907 -17.275 1.00 40.97 324 ARG A CA 1
ATOM 2425 C C . ARG A 1 324 ? -15.405 -8.511 -17.248 1.00 40.97 324 ARG A C 1
ATOM 2427 O O . ARG A 1 324 ? -14.786 -8.556 -18.301 1.00 40.97 324 ARG A O 1
ATOM 2434 N N . GLY A 1 325 ? -14.941 -9.020 -16.102 1.00 37.94 325 GLY A N 1
ATOM 2435 C CA . GLY A 1 325 ? -13.594 -9.586 -15.929 1.00 37.94 325 GLY A CA 1
ATOM 2436 C C . GLY A 1 325 ? -13.498 -11.117 -15.960 1.00 37.94 325 GLY A C 1
ATOM 2437 O O . GLY A 1 325 ? -12.415 -11.654 -15.778 1.00 37.94 325 GLY A O 1
ATOM 2438 N N . GLY A 1 326 ? -14.600 -11.847 -16.169 1.00 34.84 326 GLY A N 1
ATOM 2439 C CA . GLY A 1 326 ? -14.586 -13.309 -16.063 1.00 34.84 326 GLY A CA 1
ATOM 2440 C C . GLY A 1 326 ? -15.576 -13.998 -16.990 1.00 34.84 326 GLY A C 1
ATOM 2441 O O . GLY A 1 326 ? -16.714 -14.261 -16.611 1.00 34.84 326 GLY A O 1
ATOM 2442 N N . ARG A 1 327 ? -15.127 -14.356 -18.195 1.00 33.94 327 ARG A N 1
ATOM 2443 C CA . ARG A 1 327 ? -15.712 -15.464 -18.968 1.00 33.94 327 ARG A CA 1
ATOM 2444 C C . ARG A 1 327 ? -14.651 -16.532 -19.225 1.00 33.94 327 ARG A C 1
ATOM 2446 O O . ARG A 1 327 ? -14.286 -16.790 -20.362 1.00 33.94 327 ARG A O 1
ATOM 2453 N N . GLY A 1 328 ? -14.183 -17.162 -18.151 1.00 29.94 328 GLY A N 1
ATOM 2454 C CA . GLY A 1 328 ? -13.617 -18.509 -18.193 1.00 29.94 328 GLY A CA 1
ATOM 2455 C C . GLY A 1 328 ? -14.705 -19.491 -17.768 1.00 29.94 328 GLY A C 1
ATOM 2456 O O . GLY A 1 328 ? -15.038 -19.582 -16.591 1.00 29.94 328 GLY A O 1
ATOM 2457 N N . ARG A 1 329 ? -15.331 -20.151 -18.741 1.00 30.09 329 ARG A N 1
ATOM 2458 C CA . ARG A 1 329 ? -16.440 -21.098 -18.569 1.00 30.09 329 ARG A CA 1
ATOM 2459 C C . ARG A 1 329 ? -15.911 -22.384 -17.919 1.00 30.09 329 ARG A C 1
ATOM 2461 O O . ARG A 1 329 ? -15.213 -23.134 -18.584 1.00 30.09 329 ARG A O 1
ATOM 2468 N N . TRP A 1 330 ? -16.264 -22.659 -16.665 1.00 26.44 330 TRP A N 1
ATOM 2469 C CA . TRP A 1 330 ? -16.142 -24.004 -16.088 1.00 26.44 330 TRP A CA 1
ATOM 2470 C C . TRP A 1 330 ? -17.507 -24.682 -16.187 1.00 26.44 330 TRP A C 1
ATOM 2472 O O . TRP A 1 330 ? -18.435 -24.352 -15.451 1.00 26.44 330 TRP A O 1
ATOM 2482 N N . SER A 1 331 ? -17.651 -25.566 -17.174 1.00 30.19 331 SER A N 1
ATOM 2483 C CA . SER A 1 331 ? -18.756 -26.517 -17.251 1.00 30.19 331 SER A CA 1
ATOM 2484 C C . SER A 1 331 ? -18.423 -27.727 -16.392 1.00 30.19 331 SER A C 1
ATOM 2486 O O . SER A 1 331 ? -17.429 -28.402 -16.642 1.00 30.19 331 SER A O 1
ATOM 2488 N N . SER A 1 332 ? -19.273 -28.001 -15.413 1.00 29.73 332 SER A N 1
ATOM 2489 C CA . SER A 1 332 ? -19.322 -29.275 -14.708 1.00 29.73 332 SER A CA 1
ATOM 2490 C C . SER A 1 332 ? -19.927 -30.321 -15.647 1.00 29.73 332 SER A C 1
ATOM 2492 O O . SER A 1 332 ? -21.103 -30.226 -16.000 1.00 29.73 332 SER A O 1
ATOM 2494 N N . GLN A 1 333 ? -19.122 -31.288 -16.071 1.00 26.09 333 GLN A N 1
ATOM 2495 C CA . GLN A 1 333 ? -19.595 -32.604 -16.475 1.00 26.09 333 GLN A CA 1
ATOM 2496 C C . GLN A 1 333 ? -18.852 -33.632 -15.625 1.00 26.09 333 GLN A C 1
ATOM 2498 O O . GLN A 1 333 ? -17.633 -33.531 -15.496 1.00 26.09 333 GLN A O 1
ATOM 2503 N N . GLU A 1 334 ? -19.659 -34.562 -15.106 1.00 30.66 334 GLU A N 1
ATOM 2504 C CA . GLU A 1 334 ? -19.370 -35.726 -14.249 1.00 30.66 334 GLU A CA 1
ATOM 2505 C C . GLU A 1 334 ? -19.229 -35.467 -12.742 1.00 30.66 334 GLU A C 1
ATOM 2507 O O . GLU A 1 334 ? -18.270 -34.804 -12.291 1.00 30.66 334 GLU A O 1
#

Foldseek 3Di:
DDDDPPPDDDPDDQPQPDPVLVVQLVVVCVVVVFDDEQEDNDQFALSVLLSLLVCLVVQFGKYFHSNHDPLLVVLSLVLLVLFDPSSHAKDWDDPPRSGTTIGHDRDPCPPPPPDPPDDDDPDDPDPDDDPLVVQLVVLLVCCAQPCAPNHVVPPVQAPHSFWGNRPCVVVVQDIEGEAEAEFQDPGLSRVSSSVSVVLVVLQVVPRHHHFKYKYFYQVCQVVVVCCVRRNVVSVCSSCVSNVCLQFWDWAFDADAPVCVPDDPPDPPGRRTITMIGGRSPRQPPPVVCVVVVPDPSDPVVVVLVVCVVRPVPVNVVVVVVVVVPDDPDDDDDD